Protein AF-A0A0L0BL62-F1 (afdb_monomer)

Mean predicted aligned error: 15.66 Å

Organism: Lucilia cuprina (NCBI:txid7375)

pLDDT: mean 83.15, std 14.57, range [43.69, 98.31]

Sequence (197 aa):
MAACGLRGEITNLNSKFDDLSTKFDDFIYKGSDDRDFIKQSFVDAVSDLKKEMSSCVKELKSDTVDCNKSIRRVETSTDDHQAIYINKKKYILVKFNSTLIRDNIMDEYFKTIKTQPLMASDFVTDQKIPSSLLKKRVFLNEHYSPMAGKLNALCLKLRQNKIISKYKLINAEKPFAILTLPDNMIIERDAVCSQLP

Radius of gyration: 40.24 Å; Cα contacts (8 Å, |Δi|>4): 128; chains: 1; bounding box: 122×62×66 Å

Secondary structure (DSSP, 8-state):
--SSSHHHHHHHHHHHHHHHHHHHHHHHHHTHHHHHHHHHHHHHHHHHHHHHHHHHHHHHHHHHHHHHHHHHHHHH-TT--EEEEETTTTEEEEE-S-HHHHHHHHHHHHHHTTTS--BGGGT---TTS-HHHHTSBP-------HHHHHHHHHHHHHHHTTS-SEEEEE-SSS-EEEEE-TTS-EEEEETT-----

Structure (mmCIF, N/CA/C/O backbone):
data_AF-A0A0L0BL62-F1
#
_entry.id   AF-A0A0L0BL62-F1
#
loop_
_atom_s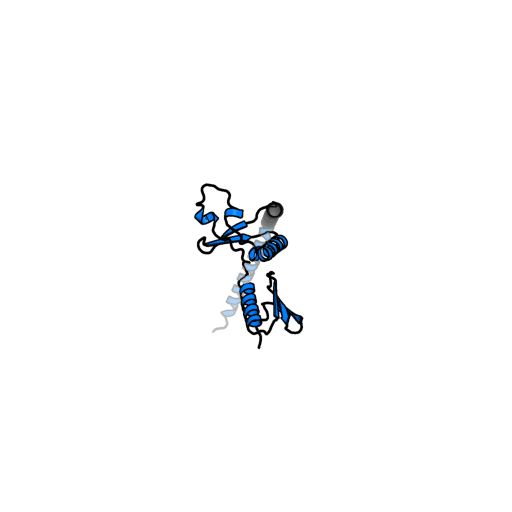ite.group_PDB
_atom_site.id
_atom_site.type_symbol
_atom_site.label_atom_id
_atom_site.label_alt_id
_atom_site.label_comp_id
_atom_site.label_asym_id
_atom_site.label_entity_id
_atom_site.label_seq_id
_atom_site.pdbx_PDB_ins_code
_atom_site.Cartn_x
_atom_site.Cartn_y
_atom_site.Cartn_z
_atom_site.occupancy
_atom_site.B_iso_or_equiv
_atom_site.auth_seq_id
_atom_site.auth_comp_id
_atom_site.auth_asym_id
_atom_site.auth_atom_id
_atom_site.pdbx_PDB_model_num
ATOM 1 N N . MET A 1 1 ? -98.137 25.000 6.663 1.00 50.03 1 MET A N 1
ATOM 2 C CA . MET A 1 1 ? -97.530 25.073 8.011 1.00 50.03 1 MET A CA 1
ATOM 3 C C . MET A 1 1 ? -96.086 24.582 7.931 1.00 50.03 1 MET A C 1
ATOM 5 O O . MET A 1 1 ? -95.901 23.381 7.991 1.00 50.03 1 MET A O 1
ATOM 9 N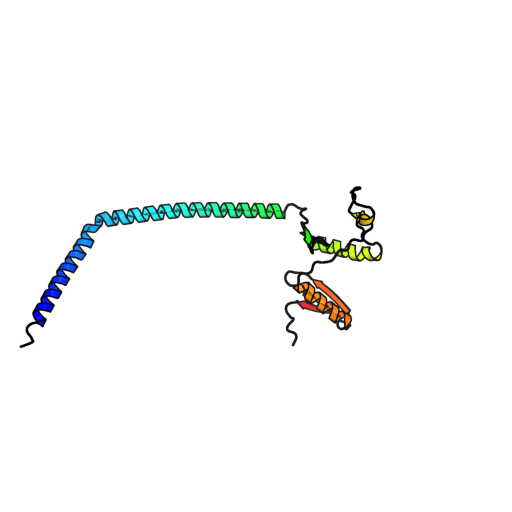 N . ALA A 1 2 ? -95.083 25.449 7.718 1.00 51.84 2 ALA A N 1
ATOM 10 C CA . ALA A 1 2 ? -93.658 25.058 7.815 1.00 51.84 2 ALA A CA 1
ATOM 11 C C . ALA A 1 2 ? -92.665 26.252 7.827 1.00 51.84 2 ALA A C 1
ATOM 13 O O . ALA A 1 2 ? -91.546 26.113 7.356 1.00 51.84 2 ALA A O 1
ATOM 14 N N . ALA A 1 3 ? -93.046 27.441 8.316 1.00 51.56 3 ALA A N 1
ATOM 15 C CA . ALA A 1 3 ? -92.143 28.612 8.316 1.00 51.56 3 ALA A CA 1
ATOM 16 C C . ALA A 1 3 ? -91.871 29.210 9.712 1.00 51.56 3 ALA A C 1
ATOM 18 O O . ALA A 1 3 ? -91.108 30.162 9.831 1.00 51.56 3 ALA A O 1
ATOM 19 N N . CYS A 1 4 ? -92.453 28.648 10.780 1.00 50.78 4 CYS A N 1
ATOM 20 C CA . CYS A 1 4 ? -92.311 29.191 12.138 1.00 50.78 4 CYS A CA 1
ATOM 21 C C . CYS A 1 4 ? -91.217 28.507 12.987 1.00 50.78 4 CYS A C 1
ATOM 23 O O . CYS A 1 4 ? -90.893 29.008 14.058 1.00 50.78 4 CYS A O 1
ATOM 25 N N . GLY A 1 5 ? -90.635 27.391 12.523 1.00 48.97 5 GLY A N 1
ATOM 26 C CA . GLY A 1 5 ? -89.625 26.626 13.278 1.00 48.97 5 GLY A CA 1
ATOM 27 C C . GLY A 1 5 ? -88.196 27.172 13.172 1.00 48.97 5 GLY A C 1
ATOM 28 O O . GLY A 1 5 ? -87.460 27.172 14.150 1.00 48.97 5 GLY A O 1
ATOM 29 N N . LEU A 1 6 ? -87.824 27.733 12.017 1.00 46.06 6 LEU A N 1
ATOM 30 C CA . LEU A 1 6 ? -86.444 28.164 11.751 1.00 46.06 6 LEU A CA 1
ATOM 31 C C . LEU A 1 6 ? -86.017 29.416 12.535 1.00 46.06 6 LEU A C 1
ATOM 33 O O . LEU A 1 6 ? -84.837 29.592 12.825 1.00 46.06 6 LEU A O 1
ATOM 37 N N . ARG A 1 7 ? -86.956 30.292 12.916 1.00 48.97 7 ARG A N 1
ATOM 38 C CA . ARG A 1 7 ? -86.617 31.554 13.600 1.00 48.97 7 ARG A CA 1
ATOM 39 C C . ARG A 1 7 ? -86.241 31.350 15.072 1.00 48.97 7 ARG A C 1
ATOM 41 O O . ARG A 1 7 ? -85.378 32.066 15.567 1.00 48.97 7 ARG A O 1
ATOM 48 N N . GLY A 1 8 ? -86.855 30.369 15.741 1.00 55.97 8 GLY A N 1
ATOM 49 C CA . GLY A 1 8 ? -86.564 30.036 17.141 1.00 55.97 8 GLY A CA 1
ATOM 50 C C . GLY A 1 8 ? -85.218 29.332 17.321 1.00 55.97 8 GLY A C 1
ATOM 51 O O . GLY A 1 8 ? -84.503 29.583 18.293 1.00 55.97 8 GLY A O 1
ATOM 52 N N . GLU A 1 9 ? -84.834 28.500 16.351 1.00 51.78 9 GLU A N 1
ATOM 53 C CA . GLU A 1 9 ? -83.546 27.801 16.366 1.00 51.78 9 GLU A CA 1
ATOM 54 C C . GLU A 1 9 ? -82.371 28.767 16.180 1.00 51.78 9 GLU A C 1
ATOM 56 O O . GLU A 1 9 ? -81.386 28.664 16.909 1.00 51.78 9 GLU A O 1
ATOM 61 N N . ILE A 1 10 ? -82.509 29.771 15.305 1.00 54.09 10 ILE A N 1
ATOM 62 C CA . ILE A 1 10 ? -81.474 30.796 15.089 1.00 54.09 10 ILE A CA 1
ATOM 63 C C . ILE A 1 10 ? -81.281 31.667 16.341 1.00 54.09 10 ILE A C 1
ATOM 65 O O . ILE A 1 10 ? -80.147 31.946 16.726 1.00 54.09 10 ILE A O 1
ATOM 69 N N . THR A 1 11 ? -82.358 32.054 17.033 1.00 64.44 11 THR A N 1
ATOM 70 C CA . THR A 1 11 ? -82.240 32.849 18.270 1.00 64.44 11 THR A CA 1
ATOM 71 C C . THR A 1 11 ? -81.590 32.077 19.420 1.00 64.44 11 THR A C 1
ATOM 73 O O . THR A 1 11 ? -80.822 32.659 20.178 1.00 64.44 11 THR A O 1
ATOM 76 N N . ASN A 1 12 ? -81.836 30.766 19.519 1.00 70.50 12 ASN A N 1
ATOM 77 C CA . ASN A 1 12 ? -81.211 29.900 20.525 1.00 70.50 12 ASN A CA 1
ATOM 78 C C . ASN A 1 12 ? -79.709 29.697 20.244 1.00 70.50 12 ASN A C 1
ATOM 80 O O . ASN A 1 12 ? -78.886 29.671 21.160 1.00 70.50 12 ASN A O 1
ATOM 84 N N . LEU A 1 13 ? -79.340 29.600 18.965 1.00 64.31 13 LEU A N 1
ATOM 85 C CA . LEU A 1 13 ? -77.946 29.494 18.541 1.00 64.31 13 LEU A CA 1
ATOM 86 C C . LEU A 1 13 ? -77.156 30.763 18.873 1.00 64.31 13 LEU A C 1
ATOM 88 O O . LEU A 1 13 ? -76.066 30.661 19.430 1.00 64.31 13 LEU A O 1
ATOM 92 N N . ASN A 1 14 ? -77.740 31.937 18.631 1.00 63.00 14 ASN A N 1
ATOM 93 C CA . ASN A 1 14 ? -77.100 33.211 18.959 1.00 63.00 14 ASN A CA 1
ATOM 94 C C . ASN A 1 14 ? -76.905 33.379 20.473 1.00 63.00 14 ASN A C 1
ATOM 96 O O . ASN A 1 14 ? -75.801 33.684 20.905 1.00 63.00 14 ASN A O 1
ATOM 100 N N . SER A 1 15 ? -77.905 33.051 21.302 1.00 77.12 15 SER A N 1
ATOM 101 C CA . SER A 1 15 ? -77.736 33.132 22.763 1.00 77.12 15 SER A CA 1
ATOM 102 C C . SER A 1 15 ? -76.673 32.173 23.311 1.00 77.12 15 SER A C 1
ATOM 104 O O . SER A 1 15 ? -75.993 32.489 24.283 1.00 77.12 15 SER A O 1
ATOM 106 N N . LYS A 1 16 ? -76.505 30.998 22.688 1.00 79.00 16 LYS A N 1
ATOM 107 C CA . LYS A 1 16 ? -75.443 30.050 23.058 1.00 79.00 16 LYS A CA 1
ATOM 108 C C . LYS A 1 16 ? -74.063 30.539 22.634 1.00 79.00 16 LYS A C 1
ATOM 110 O O . LYS A 1 16 ? -73.086 30.245 23.315 1.00 79.00 16 LYS A O 1
ATOM 115 N N . PHE A 1 17 ? -73.986 31.258 21.519 1.00 71.62 1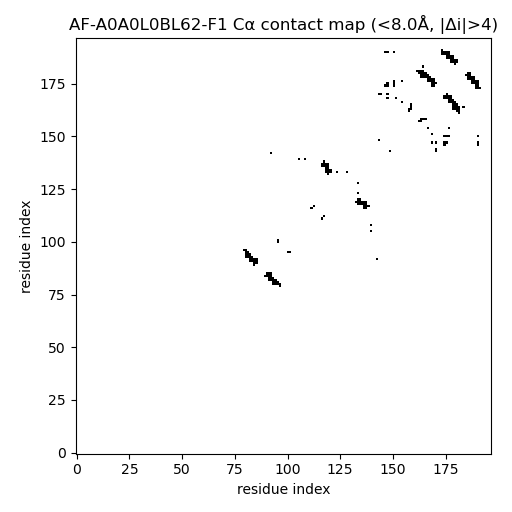7 PHE A N 1
ATOM 116 C CA . PHE A 1 17 ? -72.748 31.861 21.050 1.00 71.62 17 PHE A CA 1
ATOM 117 C C . PHE A 1 17 ? -72.304 33.008 21.969 1.00 71.62 17 PHE A C 1
ATOM 119 O O . PHE A 1 17 ? -71.141 33.052 22.361 1.00 71.62 17 PHE A O 1
ATOM 126 N N . ASP A 1 18 ? -73.239 33.853 22.405 1.00 77.12 18 ASP A N 1
ATOM 127 C CA . ASP A 1 18 ? -72.955 34.966 23.320 1.00 77.12 18 ASP A CA 1
ATOM 128 C C . ASP A 1 18 ? -72.535 34.478 24.723 1.00 77.12 18 ASP A C 1
ATOM 130 O O . ASP A 1 18 ? -71.590 35.005 25.315 1.00 77.12 18 ASP A O 1
ATOM 134 N N . ASP A 1 19 ? -73.165 33.415 25.239 1.00 85.25 19 ASP A N 1
ATOM 135 C CA . ASP A 1 19 ? -72.760 32.762 26.497 1.00 85.25 19 ASP A CA 1
ATOM 136 C C . ASP A 1 19 ? -71.366 32.120 26.387 1.00 85.25 19 ASP A C 1
ATOM 138 O O . ASP A 1 19 ? -70.550 32.217 27.306 1.00 85.25 19 ASP A O 1
ATOM 142 N N . LEU A 1 20 ? -71.051 31.506 25.240 1.00 77.25 20 LEU A N 1
ATOM 143 C CA . LEU A 1 20 ? -69.728 30.933 24.994 1.00 77.25 20 LEU A CA 1
ATOM 144 C C . LEU A 1 20 ? -68.647 32.015 24.895 1.00 77.25 20 LEU A C 1
ATOM 146 O O . LEU A 1 20 ? -67.572 31.842 25.465 1.00 77.25 20 LEU A O 1
ATOM 150 N N . SER A 1 21 ? -68.935 33.127 24.213 1.00 77.94 21 SER A N 1
ATOM 151 C CA . SER A 1 21 ? -68.013 34.261 24.104 1.00 77.94 21 SER A CA 1
ATOM 152 C C . SER A 1 21 ? -67.717 34.850 25.480 1.00 77.94 21 SER A C 1
ATOM 154 O O . SER A 1 21 ? -66.557 35.027 25.838 1.00 77.94 21 SER A O 1
ATOM 156 N N . THR A 1 22 ? -68.753 35.030 26.304 1.00 82.12 22 THR A N 1
ATOM 157 C CA . THR A 1 22 ? -68.609 35.561 27.667 1.00 82.12 22 THR A CA 1
ATOM 158 C C . THR A 1 22 ? -67.776 34.628 28.554 1.00 82.12 22 THR A C 1
ATOM 160 O O . THR A 1 22 ? -66.898 35.080 29.284 1.00 82.12 22 THR A O 1
ATOM 163 N N . LYS A 1 23 ? -67.974 33.306 28.449 1.00 81.12 23 LYS A N 1
ATOM 164 C CA . LYS A 1 23 ? -67.149 32.308 29.156 1.00 81.12 23 LYS A CA 1
ATOM 165 C C . LYS A 1 23 ? -65.691 32.307 28.698 1.00 81.12 23 LYS A C 1
ATOM 167 O O . LYS A 1 23 ? -64.804 32.012 29.498 1.00 81.12 23 LYS A O 1
ATOM 172 N N . PHE A 1 24 ? -65.442 32.607 27.426 1.00 70.50 24 PHE A N 1
ATOM 173 C CA . PHE A 1 24 ? -64.092 32.696 26.882 1.00 70.50 24 PHE A CA 1
ATOM 174 C C . PH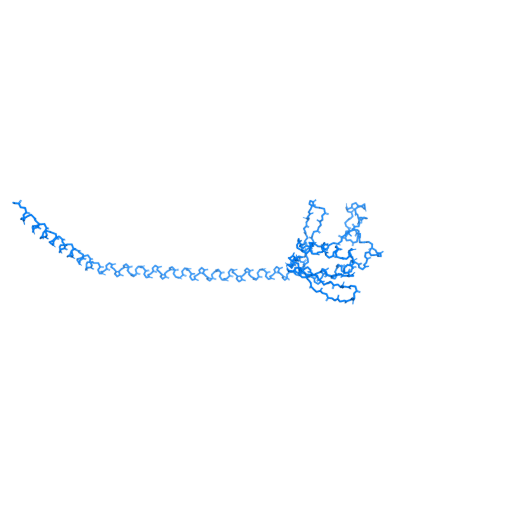E A 1 24 ? -63.370 33.951 27.385 1.00 70.50 24 PHE A C 1
ATOM 176 O O . PHE A 1 24 ? -62.216 33.866 27.807 1.00 70.50 24 PHE A O 1
ATOM 183 N N . ASP A 1 25 ? -64.068 35.083 27.437 1.00 70.19 25 ASP A N 1
ATOM 184 C CA . ASP A 1 25 ? -63.532 36.330 27.984 1.00 70.19 25 ASP A CA 1
ATOM 185 C C . ASP A 1 25 ? -63.251 36.207 29.491 1.00 70.19 25 ASP A C 1
ATOM 187 O O . ASP A 1 25 ? -62.169 36.581 29.949 1.00 70.19 25 ASP A O 1
ATOM 191 N N . ASP A 1 26 ? -64.141 35.560 30.250 1.00 73.88 26 ASP A N 1
ATOM 192 C CA . ASP A 1 26 ? -63.928 35.253 31.670 1.00 73.88 26 ASP A CA 1
ATOM 193 C C . ASP A 1 26 ? -62.713 34.337 31.905 1.00 73.88 26 ASP A C 1
ATOM 195 O O . ASP A 1 26 ? -61.986 34.507 32.889 1.00 73.88 26 ASP A O 1
ATOM 199 N N . PHE A 1 27 ? -62.453 33.379 31.007 1.00 70.94 27 PHE A N 1
ATOM 200 C CA . PHE A 1 27 ? -61.266 32.518 31.064 1.00 70.94 27 PHE A CA 1
ATOM 201 C C . PHE A 1 27 ? -59.977 33.300 30.773 1.00 70.94 27 PHE A C 1
ATOM 203 O O . PHE A 1 27 ? -58.961 33.108 31.443 1.00 70.94 27 PHE A O 1
ATOM 210 N N . ILE A 1 28 ? -60.014 34.218 29.805 1.00 64.31 28 ILE A N 1
ATOM 211 C CA . ILE A 1 28 ? -58.868 35.067 29.464 1.00 64.31 28 ILE A CA 1
ATOM 212 C C . ILE A 1 28 ? -58.538 36.036 30.605 1.00 64.31 28 ILE A C 1
ATOM 214 O O . ILE A 1 28 ? -57.352 36.222 30.896 1.00 64.31 28 ILE A O 1
ATOM 218 N N . TYR A 1 29 ? -59.550 36.612 31.262 1.00 62.94 29 TYR A N 1
ATOM 219 C CA . TYR A 1 29 ? -59.374 37.599 32.331 1.00 62.94 29 TYR A CA 1
ATOM 220 C C . TYR A 1 29 ? -59.026 36.993 33.696 1.00 62.94 29 TYR A C 1
ATOM 222 O O . TYR A 1 29 ? -58.260 37.603 34.436 1.00 62.94 29 TYR A O 1
ATOM 230 N N . LYS A 1 30 ? -59.504 35.787 34.035 1.00 61.88 30 LYS A N 1
ATOM 231 C CA . LYS A 1 30 ? -59.137 35.117 35.303 1.00 61.88 30 LYS A CA 1
ATOM 232 C C . LYS A 1 30 ? -57.735 34.501 35.309 1.00 61.88 30 LYS A C 1
ATOM 234 O O . LYS A 1 30 ? -57.237 34.166 36.374 1.00 61.88 30 LYS A O 1
ATOM 239 N N . GLY A 1 31 ? -57.092 34.369 34.149 1.00 56.88 31 GLY A N 1
ATOM 240 C CA . GLY A 1 31 ? -55.760 33.776 34.023 1.00 56.88 31 GLY A CA 1
ATOM 241 C C . GLY A 1 31 ? -54.591 34.765 34.007 1.00 56.88 31 GLY A C 1
ATOM 242 O O . GLY A 1 31 ? -53.525 34.366 33.551 1.00 56.88 31 GLY A O 1
ATOM 243 N N . SER A 1 32 ? -54.744 36.043 34.387 1.00 58.06 32 SER A N 1
ATOM 244 C CA . SER A 1 32 ? -53.634 37.017 34.298 1.00 58.06 32 SER A CA 1
ATOM 245 C C . SER A 1 32 ? -52.484 36.700 35.256 1.00 58.06 32 SER A C 1
ATOM 247 O O . SER A 1 32 ? -51.333 36.695 34.824 1.00 58.06 32 SER A O 1
ATOM 249 N N . ASP A 1 33 ? -52.793 36.353 36.506 1.00 65.06 33 ASP A N 1
ATOM 250 C CA . ASP A 1 33 ? -51.781 36.111 37.543 1.00 65.06 33 ASP A CA 1
ATOM 251 C C . ASP A 1 33 ? -51.092 34.750 37.345 1.00 65.06 33 ASP A C 1
ATOM 253 O O . ASP A 1 33 ? -49.865 34.643 37.408 1.00 65.06 33 ASP A O 1
ATOM 257 N N . ASP A 1 34 ? -51.860 33.723 36.966 1.00 71.38 34 ASP A N 1
ATOM 258 C CA . ASP A 1 34 ? -51.321 32.398 36.637 1.00 71.38 34 ASP A CA 1
ATOM 259 C C . ASP A 1 34 ? -50.487 32.417 35.346 1.00 71.38 34 ASP A C 1
ATOM 261 O O . ASP A 1 34 ? -49.514 31.674 35.207 1.00 71.38 34 ASP A O 1
ATOM 265 N N . ARG A 1 35 ? -50.821 33.290 34.386 1.00 72.56 35 ARG A N 1
ATOM 266 C CA . ARG A 1 35 ? -50.076 33.416 33.126 1.00 72.56 35 ARG A CA 1
ATOM 267 C C . ARG A 1 35 ? -48.691 34.004 33.344 1.00 72.56 35 ARG A C 1
ATOM 269 O O . ARG A 1 35 ? -47.755 33.555 32.684 1.00 72.56 35 ARG A O 1
ATOM 276 N N . ASP A 1 36 ? -48.544 34.982 34.231 1.00 80.56 36 ASP A N 1
ATOM 277 C CA . ASP A 1 36 ? -47.233 35.560 34.526 1.00 80.56 36 ASP A CA 1
ATOM 278 C C . ASP A 1 36 ? -46.367 34.591 35.340 1.00 80.56 36 ASP A C 1
ATOM 280 O O . ASP A 1 36 ? -45.182 34.443 35.035 1.00 80.56 36 ASP A O 1
ATOM 284 N N . PHE A 1 37 ? -46.966 33.814 36.250 1.00 80.12 37 PHE A N 1
ATOM 285 C CA . PHE A 1 37 ? -46.281 32.701 36.913 1.00 80.12 37 PHE A CA 1
ATOM 286 C C . PHE A 1 37 ? -45.806 31.625 35.918 1.00 80.12 37 PHE A C 1
ATOM 288 O O . PHE A 1 37 ? -44.641 31.226 35.947 1.00 80.12 37 PHE A O 1
ATOM 295 N N . ILE A 1 38 ? -46.662 31.193 34.983 1.00 77.19 38 ILE A N 1
ATOM 296 C CA . ILE A 1 38 ? -46.307 30.200 33.951 1.00 77.19 38 ILE A CA 1
ATOM 297 C C . ILE A 1 38 ? -45.217 30.736 33.015 1.00 77.19 38 ILE A C 1
ATOM 299 O O . ILE A 1 38 ? -44.274 30.013 32.693 1.00 77.19 38 ILE A O 1
ATOM 303 N N . LYS A 1 39 ? -45.310 32.001 32.585 1.00 77.69 39 LYS A N 1
ATOM 304 C CA . LYS A 1 39 ? -44.269 32.638 31.765 1.00 77.69 39 LYS A CA 1
ATOM 305 C C . LYS A 1 39 ? -42.938 32.680 32.502 1.00 77.69 39 LYS A C 1
ATOM 307 O O . LYS A 1 39 ? -41.926 32.334 31.900 1.00 77.69 39 LYS A O 1
ATOM 312 N N . GLN A 1 40 ? -42.938 33.080 33.773 1.00 82.75 40 GLN A N 1
ATOM 313 C CA . GLN A 1 40 ? -41.716 33.149 34.566 1.00 82.75 40 GLN A CA 1
ATOM 314 C C . GLN A 1 40 ? -41.109 31.756 34.751 1.00 82.75 40 GLN A C 1
ATOM 316 O O . GLN A 1 40 ? -39.935 31.566 34.453 1.00 82.75 40 GLN A O 1
ATOM 321 N N . SER A 1 41 ? -41.924 30.757 35.102 1.00 76.50 41 SER A N 1
ATOM 322 C CA . SER A 1 41 ? -41.483 29.363 35.225 1.00 76.50 41 SER A CA 1
ATOM 323 C C . SER A 1 41 ? -40.892 28.815 33.919 1.00 76.50 41 SER A C 1
ATOM 325 O O . SER A 1 41 ? -39.861 28.144 33.938 1.00 76.50 41 SER A O 1
ATOM 327 N N . PHE A 1 42 ? -41.488 29.142 32.769 1.00 72.38 42 PHE A N 1
ATOM 328 C CA . PHE A 1 42 ? -40.943 28.770 31.464 1.00 72.38 42 PHE A CA 1
ATOM 329 C C . PHE A 1 42 ? -39.616 29.482 31.162 1.00 72.38 42 PHE A C 1
ATOM 331 O O . PHE A 1 42 ? -38.677 28.847 30.684 1.00 72.38 42 PHE A O 1
ATOM 338 N N . VAL A 1 43 ? -39.515 30.784 31.448 1.00 79.06 43 VAL A N 1
ATOM 339 C CA . VAL A 1 43 ? -38.275 31.563 31.283 1.00 79.06 43 VAL A CA 1
ATOM 340 C C . VAL A 1 43 ? -37.152 30.982 32.140 1.00 79.06 43 VAL A C 1
ATOM 342 O O . VAL A 1 43 ? -36.037 30.816 31.640 1.00 79.06 43 VAL A O 1
ATOM 345 N N . ASP A 1 44 ? -37.450 30.618 33.385 1.00 83.38 44 ASP A N 1
ATOM 346 C CA . ASP A 1 44 ? -36.494 30.013 34.310 1.00 83.38 44 ASP A CA 1
ATOM 347 C C . ASP A 1 44 ? -36.032 28.641 33.796 1.00 83.38 44 ASP A C 1
ATOM 349 O O . ASP A 1 44 ? -34.829 28.409 33.658 1.00 83.38 44 ASP A O 1
ATOM 353 N N . ALA A 1 45 ? -36.966 27.780 33.373 1.00 76.75 45 ALA A N 1
ATOM 354 C CA . ALA A 1 45 ? -36.652 26.468 32.804 1.00 76.75 45 ALA A CA 1
ATOM 355 C C . ALA A 1 45 ? -35.794 26.560 31.527 1.00 76.75 45 ALA A C 1
ATOM 357 O O . ALA A 1 45 ? -34.828 25.813 31.359 1.00 76.75 45 ALA A O 1
ATOM 358 N N . VAL A 1 46 ? -36.100 27.500 30.626 1.00 74.06 46 VAL A N 1
ATOM 359 C CA . VAL A 1 46 ? -35.304 27.740 29.410 1.00 74.06 46 VAL A CA 1
ATOM 360 C C . VAL A 1 46 ? -33.920 28.291 29.756 1.00 74.06 46 VAL A C 1
ATOM 362 O O . VAL A 1 46 ? -32.927 27.918 29.124 1.00 74.06 46 VAL A O 1
ATOM 365 N N . SER A 1 47 ? -33.831 29.173 30.753 1.00 84.19 47 SER A N 1
ATOM 366 C CA . SER A 1 47 ? -32.563 29.708 31.247 1.00 84.19 47 SER A CA 1
ATOM 367 C C . SER A 1 47 ? -31.671 28.596 31.805 1.00 84.19 47 SER A C 1
ATOM 369 O O . SER A 1 47 ? -30.485 28.543 31.470 1.00 84.19 47 SER A O 1
ATOM 371 N N . ASP A 1 48 ? -32.224 27.682 32.597 1.00 84.06 48 ASP A N 1
ATOM 372 C CA . ASP A 1 48 ? -31.464 26.579 33.184 1.00 84.06 48 ASP A CA 1
ATOM 373 C C . ASP A 1 48 ? -31.036 25.552 32.131 1.00 84.06 48 ASP A C 1
ATOM 375 O O . ASP A 1 48 ? -29.851 25.216 32.063 1.00 84.06 48 ASP A O 1
ATOM 379 N N . LEU A 1 49 ? -31.921 25.193 31.194 1.00 78.94 49 LEU A N 1
ATOM 380 C CA . LEU A 1 49 ? -31.564 24.365 30.037 1.00 78.94 49 LEU A CA 1
ATOM 381 C C . LEU A 1 49 ? -30.405 24.979 29.235 1.00 78.94 49 LEU A C 1
ATOM 383 O O . LEU A 1 49 ? -29.458 24.292 28.846 1.00 78.94 49 LEU A O 1
ATOM 387 N N . LYS A 1 50 ? -30.439 26.297 29.006 1.00 82.50 50 LYS A N 1
ATOM 388 C CA . LYS A 1 50 ? -29.371 27.013 28.296 1.00 82.50 50 LYS A CA 1
ATOM 389 C C . LYS A 1 50 ? -28.038 26.942 29.046 1.00 82.50 50 LYS A C 1
ATOM 391 O O . LYS A 1 50 ? -26.992 26.836 28.399 1.00 82.50 50 LYS A O 1
ATOM 396 N N . LYS A 1 51 ? -28.048 27.009 30.383 1.00 87.69 51 LYS A N 1
ATOM 397 C CA . LYS A 1 51 ? -26.835 26.858 31.206 1.00 87.69 51 LYS A CA 1
ATOM 398 C C . LYS A 1 51 ? -26.268 25.445 31.088 1.00 87.69 51 LYS A C 1
ATOM 400 O O . LYS A 1 51 ? -25.073 25.314 30.827 1.00 87.69 51 LYS A O 1
ATOM 405 N N . GLU A 1 52 ? -27.107 24.417 31.201 1.00 84.44 52 GLU A N 1
ATOM 406 C CA . GLU A 1 52 ? -26.688 23.016 31.074 1.00 84.44 52 GLU A CA 1
ATOM 407 C C . GLU A 1 52 ? -26.113 22.714 29.686 1.00 84.44 52 GLU A C 1
ATOM 409 O O . GLU A 1 52 ? -25.000 22.198 29.576 1.00 84.44 52 GLU A O 1
ATOM 414 N N . MET A 1 53 ? -26.797 23.135 28.615 1.00 80.69 53 MET A N 1
ATOM 415 C CA . MET A 1 53 ? -26.294 22.979 27.245 1.00 80.69 53 MET A CA 1
ATOM 416 C C . MET A 1 53 ? -24.955 23.696 27.041 1.00 80.69 53 MET A C 1
ATOM 418 O O . MET A 1 53 ? -24.053 23.158 26.401 1.00 80.69 53 MET A O 1
ATOM 422 N N . SER A 1 54 ? -24.795 24.900 27.598 1.00 82.75 54 SER A N 1
ATOM 423 C CA . SER A 1 54 ? -23.532 25.645 27.536 1.00 82.75 54 SER A CA 1
ATOM 424 C C . SER A 1 54 ? -22.397 24.914 28.261 1.00 82.75 54 SER A C 1
ATOM 426 O O . SER A 1 54 ? -21.271 24.901 27.762 1.00 82.75 54 SER A O 1
ATOM 428 N N . SER A 1 55 ? -22.684 24.272 29.399 1.00 89.31 55 SER A N 1
ATOM 429 C CA . SER A 1 55 ? -21.713 23.435 30.116 1.00 89.31 55 SER A CA 1
ATOM 430 C C . SER A 1 55 ? -21.316 22.209 29.293 1.00 89.31 55 SER A C 1
ATOM 432 O O . SER A 1 55 ? -20.133 22.018 29.018 1.00 89.31 55 SER A O 1
ATOM 434 N N . CYS A 1 56 ? -22.297 21.457 28.785 1.00 82.56 56 CYS A N 1
ATOM 435 C CA . CYS A 1 56 ? -22.070 20.270 27.957 1.00 82.56 56 CYS A CA 1
ATOM 436 C C . CYS A 1 56 ? -21.234 20.588 26.703 1.00 82.56 56 CYS A C 1
ATOM 438 O O . CYS A 1 56 ? -20.277 19.887 26.380 1.00 82.56 56 CYS A O 1
ATOM 440 N N . VAL A 1 57 ? -21.520 21.702 26.018 1.00 78.56 57 VAL A N 1
ATOM 441 C CA . VAL A 1 57 ? -20.738 22.135 24.848 1.00 78.56 57 VAL A CA 1
ATOM 442 C C . VAL A 1 57 ? -19.292 22.488 25.221 1.00 78.56 57 VAL A C 1
ATOM 444 O O . VAL A 1 57 ? -18.388 22.263 24.413 1.00 78.56 57 VAL A O 1
ATOM 447 N N . LYS A 1 58 ? -19.038 23.047 26.411 1.00 88.81 58 LYS A N 1
ATOM 448 C CA . LYS A 1 58 ? -17.669 23.330 26.881 1.00 88.81 58 LYS A CA 1
ATOM 449 C C . LYS A 1 58 ? -16.900 22.044 27.169 1.00 88.81 58 LYS A C 1
ATOM 451 O O . LYS A 1 58 ? -15.751 21.946 26.745 1.00 88.81 58 LYS A O 1
ATOM 456 N N . GLU A 1 59 ? -17.535 21.076 27.824 1.00 89.81 59 GLU A N 1
ATOM 457 C CA . GLU A 1 59 ? -16.955 19.755 28.094 1.00 89.81 59 GLU A CA 1
ATOM 458 C C . GLU A 1 59 ? -16.609 19.033 26.787 1.00 89.81 59 GLU A C 1
ATOM 460 O O . GLU A 1 59 ? -15.447 18.708 26.565 1.00 89.81 59 GLU A O 1
ATOM 465 N N . LEU A 1 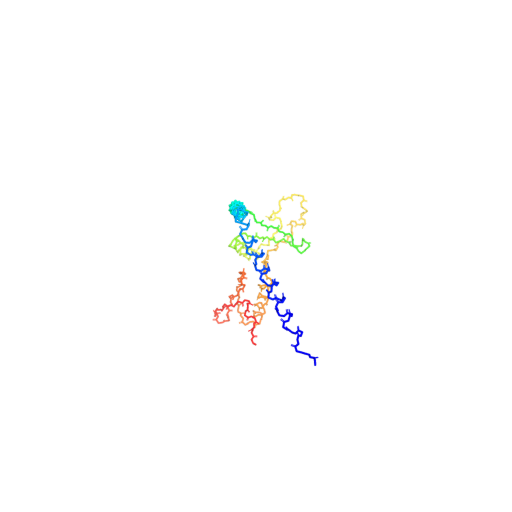60 ? -17.550 18.943 25.840 1.00 80.62 60 LEU A N 1
ATOM 466 C CA . LEU A 1 60 ? -17.309 18.327 24.527 1.00 80.62 60 LEU A CA 1
ATOM 467 C C . LEU A 1 60 ? -16.172 19.000 23.744 1.00 80.62 60 LEU A C 1
ATOM 469 O O . LEU A 1 60 ? -15.394 18.332 23.058 1.00 80.62 60 LEU A O 1
ATOM 473 N N . LYS A 1 61 ? -16.053 20.332 23.828 1.00 87.44 61 LYS A N 1
ATOM 474 C CA . LYS A 1 61 ? -14.928 21.060 23.223 1.00 87.44 61 LYS A CA 1
ATOM 475 C C . LYS A 1 61 ? -13.603 20.707 23.897 1.00 87.44 61 LYS A C 1
ATOM 477 O O . LYS A 1 61 ? -12.613 20.545 23.185 1.00 87.44 61 LYS A O 1
ATOM 482 N N . SER A 1 62 ? -13.581 20.581 25.224 1.00 92.12 62 SER A N 1
ATOM 483 C CA . SER A 1 62 ? -12.396 20.144 25.970 1.00 92.12 62 SER A CA 1
ATOM 484 C C . SER A 1 62 ? -11.987 18.726 25.571 1.00 92.12 62 SER A C 1
ATOM 486 O O . SER A 1 62 ? -10.843 18.516 25.173 1.00 92.12 62 SER A O 1
ATOM 488 N N . ASP A 1 63 ? -12.938 17.792 25.546 1.00 83.69 63 ASP A N 1
ATOM 489 C CA . ASP A 1 63 ? -12.712 16.397 25.158 1.00 83.69 63 ASP A CA 1
ATOM 490 C C . ASP A 1 63 ? -12.194 16.284 23.725 1.00 83.69 63 ASP A C 1
ATOM 492 O O . ASP A 1 63 ? -11.259 15.535 23.446 1.00 83.69 63 ASP A O 1
ATOM 496 N N . THR A 1 64 ? -12.743 17.082 22.806 1.00 81.88 64 THR A N 1
ATOM 497 C CA . THR A 1 64 ? -12.263 17.143 21.418 1.00 81.88 64 THR A CA 1
ATOM 498 C C . THR A 1 64 ? -10.810 17.620 21.356 1.00 81.88 64 THR A C 1
ATOM 500 O O . THR A 1 64 ? -10.001 17.075 20.603 1.00 81.88 64 THR A O 1
ATOM 503 N N . VAL A 1 65 ? -10.445 18.635 22.145 1.00 87.88 65 VAL A N 1
ATOM 504 C CA . VAL A 1 65 ? -9.068 19.146 22.212 1.00 87.88 65 VAL A CA 1
ATOM 505 C C . VAL A 1 65 ? -8.122 18.099 22.801 1.00 87.88 65 VAL A C 1
ATOM 507 O O . VAL A 1 65 ? -7.033 17.899 22.260 1.00 87.88 65 VAL A O 1
ATOM 510 N N . ASP A 1 66 ? -8.517 17.406 23.863 1.00 86.19 66 ASP A N 1
ATOM 511 C CA . ASP A 1 66 ? -7.681 16.394 24.513 1.00 86.19 66 ASP A CA 1
ATOM 512 C C . ASP A 1 66 ? -7.564 15.107 23.685 1.00 86.19 66 ASP A C 1
ATOM 514 O O . ASP A 1 66 ? -6.476 14.525 23.593 1.00 86.19 66 ASP A O 1
ATOM 518 N N . CYS A 1 67 ? -8.622 14.723 22.969 1.00 79.38 67 CYS A N 1
ATOM 519 C CA . CYS A 1 67 ? -8.578 13.679 21.951 1.00 79.38 67 CYS A CA 1
ATOM 520 C C . CYS A 1 67 ? -7.582 14.045 20.841 1.00 79.38 67 CYS A C 1
ATOM 522 O O . CYS A 1 67 ? -6.679 13.266 20.541 1.00 79.38 67 CYS A O 1
ATOM 524 N N . ASN A 1 68 ? -7.648 15.270 20.310 1.00 75.38 68 ASN A N 1
ATOM 525 C CA . ASN A 1 68 ? -6.712 15.747 19.289 1.00 75.38 68 ASN A CA 1
ATOM 526 C C . ASN A 1 68 ? -5.259 15.790 19.786 1.00 75.38 68 ASN A C 1
ATOM 528 O O . ASN A 1 68 ? -4.343 15.446 19.039 1.00 75.38 68 ASN A O 1
ATOM 532 N N . LYS A 1 69 ? -5.016 16.175 21.047 1.00 80.62 69 LYS A N 1
ATOM 533 C CA . LYS A 1 69 ? -3.678 16.078 21.660 1.00 80.62 69 LYS A CA 1
ATOM 534 C C . LYS A 1 69 ? -3.205 14.627 21.739 1.00 80.62 69 LYS A C 1
ATOM 536 O O . LYS A 1 69 ? -2.030 14.368 21.495 1.00 80.62 69 LYS A O 1
ATOM 541 N N . SER A 1 70 ? -4.096 13.696 22.073 1.00 69.62 70 SER A N 1
ATOM 542 C CA . SER A 1 70 ? -3.776 12.269 22.186 1.00 69.62 70 SER A CA 1
ATOM 543 C C . SER A 1 70 ? -3.471 11.648 20.822 1.00 69.62 70 SER A C 1
ATOM 545 O O . SER A 1 70 ? -2.475 10.944 20.695 1.00 69.62 70 SER A O 1
ATOM 547 N N . ILE A 1 71 ? -4.245 11.990 19.787 1.00 66.62 71 ILE A N 1
ATOM 548 C CA . ILE A 1 71 ? -3.981 11.601 18.392 1.00 66.62 71 ILE A CA 1
ATOM 549 C C . ILE A 1 71 ? -2.608 12.113 17.957 1.00 66.62 71 ILE A C 1
ATOM 551 O O . ILE A 1 71 ? -1.774 11.327 17.523 1.00 66.62 71 ILE A O 1
ATOM 555 N N . ARG A 1 72 ? -2.316 13.400 18.184 1.00 66.56 72 ARG A N 1
ATOM 556 C CA . ARG A 1 72 ? -1.000 13.968 17.858 1.00 66.56 72 ARG A CA 1
ATOM 557 C C . ARG A 1 72 ? 0.134 13.291 18.620 1.00 66.56 72 ARG A C 1
ATOM 559 O O . ARG A 1 72 ? 1.191 13.089 18.045 1.00 66.56 72 ARG A O 1
ATOM 566 N N . ARG A 1 73 ? -0.071 12.902 19.885 1.00 61.16 73 ARG A N 1
ATOM 567 C CA . ARG A 1 73 ? 0.931 12.146 20.659 1.00 61.16 73 ARG A CA 1
ATOM 568 C C . ARG A 1 73 ? 1.224 10.781 20.041 1.00 61.16 73 ARG A C 1
ATOM 570 O O . ARG A 1 73 ? 2.398 10.452 19.918 1.00 61.16 73 ARG A O 1
ATOM 577 N N . VAL A 1 74 ? 0.191 10.050 19.617 1.00 55.81 74 VAL A N 1
ATOM 578 C CA . VAL A 1 74 ? 0.316 8.766 18.896 1.00 55.81 74 VAL A CA 1
ATOM 579 C C . VAL A 1 74 ? 0.971 8.952 17.521 1.00 55.81 74 VAL A C 1
ATOM 581 O O . VAL A 1 74 ? 1.691 8.080 17.057 1.00 55.81 74 VAL A O 1
ATOM 584 N N . GLU A 1 75 ? 0.778 10.098 16.873 1.00 54.94 75 GLU A N 1
ATOM 585 C CA . GLU A 1 75 ? 1.445 10.423 15.605 1.00 54.94 75 GLU A CA 1
ATOM 586 C C . GLU A 1 75 ? 2.912 10.855 15.793 1.00 54.94 75 GLU A C 1
ATOM 588 O O . GLU A 1 75 ? 3.727 10.687 14.886 1.00 54.94 75 GLU A O 1
ATOM 593 N N . THR A 1 76 ? 3.263 11.395 16.966 1.00 53.31 76 THR A N 1
ATOM 594 C CA . THR A 1 76 ? 4.622 11.852 17.308 1.00 53.31 76 THR A CA 1
ATOM 595 C C . THR A 1 76 ? 5.468 10.832 18.079 1.00 53.31 76 THR A C 1
ATOM 597 O O . THR A 1 76 ? 6.641 11.117 18.315 1.00 53.31 76 THR A O 1
ATOM 600 N N . SER A 1 77 ? 4.945 9.658 18.465 1.00 52.56 77 SER A N 1
ATOM 601 C CA . SER A 1 77 ? 5.796 8.542 18.908 1.00 52.56 77 SER A CA 1
ATOM 602 C C . SER A 1 77 ? 6.508 7.963 17.686 1.00 52.56 77 SER A C 1
ATOM 604 O O . SER A 1 77 ? 5.989 7.167 16.910 1.00 52.56 77 SER A O 1
ATOM 606 N N . THR A 1 78 ? 7.720 8.453 17.476 1.00 56.16 78 THR A N 1
ATOM 607 C CA . THR A 1 78 ? 8.590 8.219 16.325 1.00 56.16 78 THR A CA 1
ATOM 608 C C . THR A 1 78 ? 9.159 6.795 16.239 1.00 56.16 78 THR A C 1
ATOM 610 O O . THR A 1 78 ? 10.363 6.673 16.068 1.00 56.16 78 THR A O 1
ATOM 613 N N . ASP A 1 79 ? 8.352 5.728 16.346 1.00 57.25 79 ASP A N 1
ATOM 614 C CA . ASP A 1 79 ? 8.834 4.357 16.059 1.00 57.25 79 ASP A CA 1
ATOM 615 C C . ASP A 1 79 ? 7.771 3.262 15.807 1.00 57.25 79 ASP A C 1
ATOM 617 O O . ASP A 1 79 ? 8.126 2.100 15.594 1.00 57.25 79 ASP A O 1
ATOM 621 N N . ASP A 1 80 ? 6.474 3.581 15.750 1.00 58.72 80 ASP A N 1
ATOM 622 C CA . ASP A 1 80 ? 5.431 2.550 15.619 1.00 58.72 80 ASP A CA 1
ATOM 623 C C . ASP A 1 80 ? 5.221 2.092 14.163 1.00 58.72 80 ASP A C 1
ATOM 625 O O . ASP A 1 80 ? 4.184 2.314 13.530 1.00 58.72 80 ASP A O 1
ATOM 629 N N . HIS A 1 81 ? 6.223 1.406 13.613 1.00 74.31 81 HIS A N 1
ATOM 630 C CA . HIS A 1 81 ? 6.034 0.554 12.445 1.00 74.31 81 HIS A CA 1
ATOM 631 C C . HIS A 1 81 ? 5.033 -0.546 12.808 1.00 74.31 81 HIS A C 1
ATOM 633 O O . HIS A 1 81 ? 5.327 -1.447 13.593 1.00 74.31 81 HIS A O 1
ATOM 639 N N . GLN A 1 82 ? 3.832 -0.494 12.235 1.00 83.25 82 GLN A N 1
ATOM 640 C CA . GLN A 1 82 ? 2.820 -1.511 12.512 1.00 83.25 82 GLN A CA 1
ATOM 641 C C . GLN A 1 82 ? 3.083 -2.741 11.647 1.00 83.25 82 GLN A C 1
ATOM 643 O O . GLN A 1 82 ? 3.109 -2.643 10.421 1.00 83.25 82 GLN A O 1
ATOM 648 N N . ALA A 1 83 ? 3.235 -3.905 12.275 1.00 88.94 83 ALA A N 1
ATOM 649 C CA . ALA A 1 83 ? 3.352 -5.184 11.586 1.00 88.94 83 ALA A CA 1
ATOM 650 C C . ALA A 1 83 ? 2.152 -6.081 11.918 1.00 88.94 83 ALA A C 1
ATOM 652 O O . ALA A 1 83 ? 1.870 -6.340 13.087 1.00 88.94 83 ALA A O 1
ATOM 653 N N . ILE A 1 84 ? 1.448 -6.578 10.897 1.00 92.56 84 ILE A N 1
ATOM 654 C CA . ILE A 1 84 ? 0.322 -7.508 11.06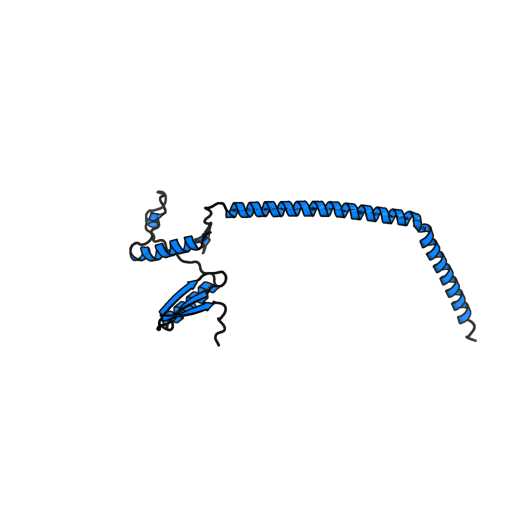6 1.00 92.56 84 ILE A CA 1
ATOM 655 C C . ILE A 1 84 ? 0.483 -8.746 10.185 1.00 92.56 84 ILE A C 1
ATOM 657 O O . ILE A 1 84 ? 0.984 -8.677 9.064 1.00 92.56 84 ILE A O 1
ATOM 661 N N . TYR A 1 85 ? 0.020 -9.898 10.668 1.00 93.88 85 TYR A N 1
ATOM 662 C CA . TYR A 1 85 ? -0.028 -11.115 9.859 1.00 93.88 85 TYR A CA 1
ATOM 663 C C . TYR A 1 85 ? -1.232 -11.094 8.916 1.00 93.88 85 TYR A C 1
ATOM 665 O O . TYR A 1 85 ? -2.362 -10.880 9.350 1.00 93.88 85 TYR A O 1
ATOM 673 N N . ILE A 1 86 ? -1.013 -11.413 7.641 1.00 92.56 86 ILE A N 1
ATOM 674 C CA . ILE A 1 86 ? -2.074 -11.550 6.634 1.00 92.56 86 ILE A CA 1
ATOM 675 C C . ILE A 1 86 ? -2.029 -12.935 5.975 1.00 92.56 86 ILE A C 1
ATOM 677 O O . ILE A 1 86 ? -1.076 -13.702 6.140 1.00 92.56 86 ILE A O 1
ATOM 681 N N . ASN A 1 87 ? -3.090 -13.281 5.239 1.00 91.75 87 ASN A N 1
ATOM 682 C CA . ASN A 1 87 ? -3.219 -14.544 4.502 1.00 91.75 87 ASN A CA 1
ATOM 683 C C . ASN A 1 87 ? -2.907 -15.794 5.354 1.00 91.75 87 ASN A C 1
ATOM 685 O O . ASN A 1 87 ? -1.984 -16.551 5.054 1.00 91.75 87 ASN A O 1
ATOM 689 N N . LYS A 1 88 ? -3.650 -15.999 6.451 1.00 95.12 88 LYS A N 1
ATOM 690 C CA . LYS A 1 88 ? -3.452 -17.135 7.377 1.00 95.12 88 LYS A CA 1
ATOM 691 C C . LYS A 1 88 ? -2.000 -17.243 7.887 1.00 95.12 88 LYS A C 1
ATOM 693 O O . LYS A 1 88 ? -1.441 -18.335 7.931 1.00 95.12 88 LYS A O 1
ATOM 698 N N . LYS A 1 89 ? -1.394 -16.104 8.252 1.00 92.12 89 LYS A N 1
ATOM 699 C CA . LYS A 1 89 ? -0.006 -15.986 8.748 1.00 92.12 89 LYS A CA 1
ATOM 700 C C . LYS A 1 89 ? 1.078 -16.389 7.734 1.00 92.12 89 LYS A C 1
ATOM 702 O O . LYS A 1 89 ? 2.203 -16.674 8.128 1.00 92.12 89 LYS A O 1
ATOM 707 N N . LYS A 1 90 ? 0.764 -16.402 6.433 1.00 92.31 90 LYS A N 1
ATOM 708 C CA . LYS A 1 90 ? 1.760 -16.648 5.374 1.00 92.31 90 LYS A CA 1
ATOM 709 C C . LYS A 1 90 ? 2.600 -15.416 5.042 1.00 92.31 90 LYS A C 1
ATOM 711 O O . LYS A 1 90 ? 3.704 -15.576 4.534 1.00 92.31 90 LYS A O 1
ATOM 716 N N . TYR A 1 91 ? 2.087 -14.216 5.312 1.00 93.75 91 TYR A N 1
ATOM 717 C CA . TYR A 1 91 ? 2.792 -12.959 5.063 1.00 93.75 91 TYR A CA 1
ATOM 718 C C . TYR A 1 91 ? 2.690 -12.025 6.268 1.00 93.75 91 TYR A C 1
ATOM 720 O O . TYR A 1 91 ? 1.751 -12.124 7.064 1.00 93.75 91 TYR A O 1
ATOM 728 N N . ILE A 1 92 ? 3.641 -11.099 6.356 1.00 93.69 92 ILE A N 1
ATOM 729 C CA . ILE A 1 92 ? 3.656 -9.998 7.318 1.00 93.69 92 ILE A CA 1
ATOM 730 C C . ILE A 1 92 ? 3.501 -8.708 6.514 1.00 93.69 92 ILE A C 1
ATOM 732 O O . ILE A 1 92 ? 4.271 -8.461 5.588 1.00 93.69 92 ILE A O 1
ATOM 736 N N . LEU A 1 93 ? 2.488 -7.913 6.839 1.00 93.81 93 LEU A N 1
ATOM 737 C CA . LEU A 1 93 ? 2.300 -6.574 6.302 1.00 93.81 93 LEU A CA 1
ATOM 738 C C . LEU A 1 93 ? 2.929 -5.579 7.269 1.00 93.81 93 LEU A C 1
ATOM 740 O O . LEU A 1 93 ? 2.502 -5.509 8.419 1.00 93.81 93 LEU A O 1
ATOM 744 N N . VAL A 1 94 ? 3.904 -4.812 6.790 1.00 92.12 94 VAL A N 1
ATOM 745 C CA . VAL A 1 94 ? 4.545 -3.736 7.552 1.00 92.12 94 VAL A CA 1
ATOM 746 C C . VAL A 1 94 ? 4.064 -2.396 7.003 1.00 92.12 94 VAL A C 1
ATOM 748 O O . VAL A 1 94 ? 4.244 -2.104 5.819 1.00 92.12 94 VAL A O 1
ATOM 751 N N . LYS A 1 95 ? 3.426 -1.587 7.850 1.00 90.56 95 LYS A N 1
ATOM 752 C CA . LYS A 1 95 ? 2.997 -0.226 7.532 1.00 90.56 95 LYS A CA 1
ATOM 753 C C . LYS A 1 95 ? 4.041 0.756 8.052 1.00 90.56 95 LYS A C 1
ATOM 755 O O . LYS A 1 95 ? 4.213 0.915 9.257 1.00 90.56 95 LYS A O 1
ATOM 760 N N . PHE A 1 96 ? 4.702 1.431 7.120 1.00 86.88 96 PHE A N 1
ATOM 761 C CA . PHE A 1 96 ? 5.611 2.532 7.415 1.00 86.88 96 PHE A CA 1
ATOM 762 C C . PHE A 1 96 ? 4.822 3.831 7.565 1.00 86.88 96 PHE A C 1
ATOM 764 O O . PHE A 1 96 ? 3.905 4.089 6.785 1.00 86.88 96 PHE A O 1
ATOM 771 N N . ASN A 1 97 ? 5.201 4.657 8.540 1.00 85.19 97 ASN A N 1
ATOM 772 C CA . ASN A 1 97 ? 4.625 5.994 8.697 1.00 85.19 97 ASN A CA 1
ATOM 773 C C . ASN A 1 97 ? 5.092 6.953 7.584 1.00 85.19 97 ASN A C 1
ATOM 775 O O . ASN A 1 97 ? 4.382 7.872 7.195 1.00 85.19 97 ASN A O 1
ATOM 779 N N . SER A 1 98 ? 6.281 6.704 7.027 1.00 85.00 98 SER A N 1
ATOM 780 C CA . SER A 1 98 ? 6.866 7.500 5.949 1.00 85.00 98 SER A CA 1
ATOM 781 C C . SER A 1 98 ? 6.941 6.700 4.651 1.00 85.00 98 SER A C 1
ATOM 783 O O . SER A 1 98 ? 7.590 5.652 4.585 1.00 85.00 98 SER A O 1
ATOM 785 N N . THR A 1 99 ? 6.314 7.225 3.596 1.00 83.19 99 THR A N 1
ATOM 786 C CA . THR A 1 99 ? 6.432 6.680 2.235 1.00 83.19 99 THR A CA 1
ATOM 787 C C . THR A 1 99 ? 7.863 6.766 1.719 1.00 83.19 99 THR A C 1
ATOM 789 O O . THR A 1 99 ? 8.316 5.832 1.071 1.00 83.19 99 THR A O 1
ATOM 792 N N . LEU A 1 100 ? 8.605 7.818 2.082 1.00 83.62 100 LEU A N 1
ATOM 793 C CA . LEU A 1 100 ? 10.011 7.978 1.712 1.00 83.62 100 LEU A CA 1
ATOM 794 C C . LEU A 1 100 ? 10.889 6.862 2.299 1.00 83.62 100 LEU A C 1
ATOM 796 O O . LEU A 1 100 ? 11.732 6.314 1.598 1.00 83.62 100 LEU A O 1
ATOM 800 N N . ILE A 1 101 ? 10.675 6.492 3.569 1.00 87.19 101 ILE A N 1
ATOM 801 C CA . ILE A 1 101 ? 11.421 5.392 4.208 1.00 87.19 101 ILE A CA 1
ATOM 802 C C . ILE A 1 101 ? 11.118 4.068 3.505 1.00 87.19 101 ILE A C 1
ATOM 804 O O . ILE A 1 101 ? 12.042 3.333 3.161 1.00 87.19 101 ILE A O 1
ATOM 808 N N . ARG A 1 102 ? 9.834 3.781 3.251 1.00 90.69 102 ARG A N 1
ATOM 809 C CA . ARG A 1 102 ? 9.417 2.595 2.491 1.00 90.69 102 ARG A CA 1
ATOM 810 C C . ARG A 1 102 ? 10.109 2.544 1.127 1.00 90.69 102 ARG A C 1
ATOM 812 O O . ARG A 1 102 ? 10.642 1.498 0.770 1.00 90.69 102 ARG A O 1
ATOM 819 N N . ASP A 1 103 ? 10.092 3.649 0.387 1.00 86.38 103 ASP A N 1
ATOM 820 C CA . ASP A 1 103 ? 10.645 3.721 -0.969 1.00 86.38 103 ASP A CA 1
ATOM 821 C C . ASP A 1 103 ? 12.159 3.499 -0.956 1.00 86.38 103 ASP A C 1
ATOM 823 O O . ASP A 1 103 ? 12.657 2.675 -1.718 1.00 86.38 103 ASP A O 1
ATOM 827 N N . ASN A 1 104 ? 12.875 4.113 -0.011 1.00 89.31 104 ASN A N 1
ATOM 828 C CA . ASN A 1 104 ? 14.307 3.877 0.176 1.00 89.31 104 ASN A CA 1
ATOM 829 C C . ASN A 1 104 ? 14.614 2.403 0.498 1.00 89.31 104 ASN A C 1
ATOM 831 O O . ASN A 1 104 ? 15.548 1.836 -0.066 1.00 89.31 104 ASN A O 1
ATOM 835 N N . ILE A 1 105 ? 13.823 1.760 1.369 1.00 91.19 105 ILE A N 1
ATOM 836 C CA . ILE A 1 105 ? 13.985 0.334 1.705 1.00 91.19 105 ILE A CA 1
ATOM 837 C C . ILE A 1 105 ? 13.757 -0.545 0.472 1.00 91.19 105 ILE A C 1
ATOM 839 O O . ILE A 1 105 ? 14.545 -1.455 0.214 1.00 91.19 105 ILE A O 1
ATOM 843 N N . MET A 1 106 ? 12.693 -0.289 -0.294 1.00 91.81 106 MET A N 1
ATOM 844 C CA . MET A 1 106 ? 12.391 -1.058 -1.504 1.00 91.81 106 MET A CA 1
ATOM 845 C C . MET A 1 106 ? 13.466 -0.858 -2.578 1.00 91.81 106 MET A C 1
ATOM 847 O O . MET A 1 106 ? 13.886 -1.835 -3.202 1.00 91.81 106 MET A O 1
ATOM 851 N N . ASP A 1 107 ? 13.959 0.367 -2.764 1.00 89.81 107 ASP A N 1
ATOM 852 C CA . ASP A 1 107 ? 15.032 0.672 -3.710 1.00 89.81 107 ASP A CA 1
ATOM 853 C C . ASP A 1 107 ? 16.331 -0.056 -3.339 1.00 89.81 107 ASP A C 1
ATOM 855 O O . ASP A 1 107 ? 16.931 -0.717 -4.191 1.00 89.81 107 ASP A O 1
ATOM 859 N N . GLU A 1 108 ? 16.753 -0.000 -2.072 1.00 91.88 108 GLU A N 1
ATOM 860 C CA . GLU A 1 108 ? 17.933 -0.733 -1.592 1.00 91.88 108 GLU A CA 1
ATOM 861 C C . GLU A 1 108 ? 17.757 -2.251 -1.704 1.00 91.88 108 GLU A C 1
ATOM 863 O O . GLU A 1 108 ? 18.666 -2.958 -2.154 1.00 91.88 108 GLU A O 1
ATOM 868 N N . TYR A 1 109 ? 16.567 -2.767 -1.398 1.00 94.06 109 TYR A N 1
ATOM 869 C CA . TYR A 1 109 ? 16.234 -4.176 -1.588 1.00 94.06 109 TYR A CA 1
ATOM 870 C C . TYR A 1 109 ? 16.385 -4.611 -3.053 1.00 94.06 109 TYR A C 1
ATOM 872 O O . TYR A 1 109 ? 17.039 -5.615 -3.338 1.00 94.06 109 TYR A O 1
ATOM 880 N N . PHE A 1 110 ? 15.844 -3.855 -4.012 1.00 89.56 110 PHE A N 1
ATOM 881 C CA . PHE A 1 110 ? 15.939 -4.209 -5.433 1.00 89.56 110 PHE A CA 1
ATOM 882 C C . PHE A 1 110 ? 17.351 -4.063 -6.015 1.00 89.56 110 PHE A C 1
ATOM 884 O O . PHE A 1 110 ? 17.686 -4.766 -6.977 1.00 89.56 110 PHE A O 1
ATOM 891 N N . LYS A 1 111 ? 18.190 -3.188 -5.448 1.00 91.75 111 LYS A N 1
ATOM 892 C CA . LYS A 1 111 ? 19.615 -3.094 -5.801 1.00 91.75 111 LYS A CA 1
ATOM 893 C C . LYS A 1 111 ? 20.384 -4.323 -5.315 1.00 91.75 111 LYS A C 1
ATOM 895 O O . LYS A 1 111 ? 21.096 -4.947 -6.101 1.00 91.75 111 LYS A O 1
ATOM 900 N N . THR A 1 112 ? 20.208 -4.683 -4.046 1.00 91.38 112 THR A N 1
ATOM 901 C CA . THR A 1 112 ? 20.990 -5.723 -3.354 1.00 91.38 112 THR A CA 1
ATOM 902 C C . THR A 1 112 ? 20.564 -7.142 -3.720 1.00 91.38 112 THR A C 1
ATOM 904 O O . THR A 1 112 ? 21.411 -8.016 -3.869 1.00 91.38 112 THR A O 1
ATOM 907 N N . ILE A 1 113 ? 19.277 -7.386 -3.986 1.00 92.50 113 ILE A N 1
ATOM 908 C CA . ILE A 1 113 ? 18.752 -8.740 -4.230 1.00 92.50 113 ILE A CA 1
ATOM 909 C C . ILE A 1 113 ? 19.358 -9.458 -5.447 1.00 92.50 113 ILE A C 1
ATOM 911 O O . ILE A 1 113 ? 19.274 -10.684 -5.550 1.00 92.50 113 ILE A O 1
ATOM 915 N N . LYS A 1 114 ? 19.944 -8.708 -6.389 1.00 89.88 114 LYS A N 1
ATOM 916 C CA . LYS A 1 114 ? 20.630 -9.271 -7.561 1.00 89.88 114 LYS A CA 1
ATOM 917 C C . LYS A 1 114 ? 21.960 -9.926 -7.199 1.00 89.88 114 LYS A C 1
ATOM 919 O O . LYS A 1 114 ? 22.373 -10.849 -7.893 1.00 89.88 114 LYS A O 1
ATOM 924 N N . THR A 1 115 ? 22.620 -9.442 -6.151 1.00 93.94 115 THR A N 1
ATOM 925 C CA . THR A 1 115 ? 23.941 -9.907 -5.718 1.00 93.94 115 THR A CA 1
ATOM 926 C C . THR A 1 115 ? 23.858 -10.746 -4.450 1.00 93.94 115 THR A C 1
ATOM 928 O O . THR A 1 115 ? 24.568 -11.741 -4.337 1.00 93.94 115 THR A O 1
ATOM 931 N N . GLN A 1 116 ? 22.966 -10.393 -3.524 1.00 94.62 116 GLN A N 1
ATOM 932 C CA . GLN A 1 116 ? 22.817 -11.059 -2.238 1.00 94.62 116 GLN A CA 1
ATOM 933 C C . GLN A 1 116 ? 21.330 -11.229 -1.894 1.00 94.62 116 GLN A C 1
ATOM 935 O O . GLN A 1 116 ? 20.613 -10.240 -1.730 1.00 94.62 116 GLN A O 1
ATOM 940 N N . PRO A 1 117 ? 20.819 -12.471 -1.794 1.00 94.06 117 PRO A N 1
ATOM 941 C CA . PRO A 1 117 ? 19.456 -12.693 -1.345 1.00 94.06 117 PRO A CA 1
ATOM 942 C C . PRO A 1 117 ? 19.326 -12.299 0.126 1.00 94.06 117 PRO A C 1
ATOM 944 O O . PRO A 1 117 ? 20.194 -12.608 0.934 1.00 94.06 117 PRO A O 1
ATOM 947 N N . LEU A 1 118 ? 18.206 -11.667 0.460 1.00 95.19 118 LEU A N 1
ATOM 948 C CA . LEU A 1 118 ? 17.863 -11.33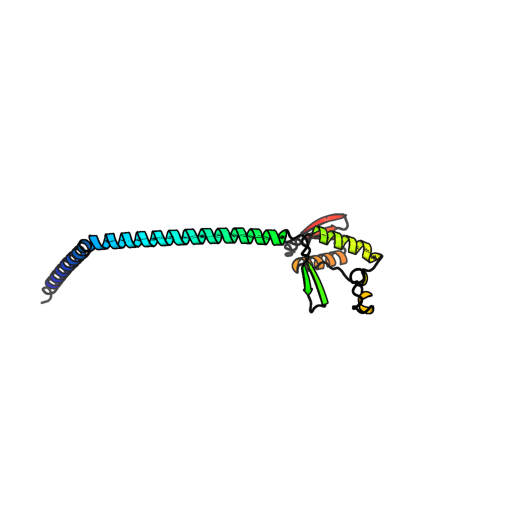0 1.831 1.00 95.19 118 LEU A CA 1
ATOM 949 C C . LEU A 1 118 ? 17.434 -12.593 2.593 1.00 95.19 118 LEU A C 1
ATOM 951 O O . LEU A 1 118 ? 16.506 -13.281 2.158 1.00 95.19 118 LEU A O 1
ATOM 955 N N . MET A 1 119 ? 18.087 -12.913 3.705 1.00 96.31 119 MET A N 1
ATOM 956 C CA . MET A 1 119 ? 17.888 -14.149 4.466 1.00 96.31 119 MET A CA 1
ATOM 957 C C . MET A 1 119 ? 17.257 -13.863 5.830 1.00 96.31 119 MET A C 1
ATOM 959 O O . MET A 1 119 ? 17.432 -12.796 6.408 1.00 96.31 119 MET A O 1
ATOM 963 N N . ALA A 1 120 ? 16.523 -14.828 6.386 1.00 94.81 120 ALA A N 1
ATOM 964 C CA . ALA A 1 120 ? 15.933 -14.670 7.717 1.00 94.81 120 ALA A CA 1
ATOM 965 C C . ALA A 1 120 ? 17.004 -14.528 8.818 1.00 94.81 120 ALA A C 1
ATOM 967 O O . ALA A 1 120 ? 16.781 -13.823 9.801 1.00 94.81 120 ALA A O 1
ATOM 968 N N . SER A 1 121 ? 18.178 -15.138 8.632 1.00 95.75 121 SER A N 1
ATOM 969 C CA . SER A 1 121 ? 19.348 -14.966 9.502 1.00 95.75 121 SER A CA 1
ATOM 970 C C . SER A 1 121 ? 19.847 -13.526 9.607 1.00 95.75 121 SER A C 1
ATOM 972 O O . SER A 1 121 ? 20.498 -13.201 10.592 1.00 95.75 121 SER A O 1
ATOM 974 N N . ASP A 1 122 ? 19.547 -12.671 8.626 1.00 93.69 122 ASP A N 1
ATOM 975 C CA . ASP A 1 122 ? 20.022 -11.282 8.613 1.00 93.69 122 ASP A CA 1
ATOM 976 C C . ASP A 1 122 ? 19.289 -10.416 9.655 1.00 93.69 122 ASP A C 1
ATOM 978 O O . ASP A 1 122 ? 19.760 -9.339 10.009 1.00 93.69 122 ASP A O 1
ATOM 982 N N . PHE A 1 123 ? 18.149 -10.895 10.173 1.00 90.88 123 PHE A N 1
ATOM 983 C CA . PHE A 1 123 ? 17.297 -10.149 11.110 1.00 90.88 123 PHE A CA 1
ATOM 984 C C . PHE A 1 123 ? 16.950 -10.914 12.381 1.00 90.88 123 PHE A C 1
ATOM 986 O O . PHE A 1 123 ? 16.539 -10.305 13.367 1.00 90.88 123 PHE A O 1
ATOM 993 N N . VAL A 1 124 ? 17.054 -12.244 12.365 1.00 93.19 124 VAL A N 1
ATOM 994 C CA . VAL A 1 124 ? 16.662 -13.071 13.504 1.00 93.19 124 VAL A CA 1
ATOM 995 C C . VAL A 1 124 ? 17.892 -13.658 14.176 1.00 93.19 124 VAL A C 1
ATOM 997 O O . VAL A 1 124 ? 18.562 -14.529 13.629 1.00 93.19 124 VAL A O 1
ATOM 1000 N N . THR A 1 125 ? 18.152 -13.189 15.395 1.00 92.62 125 THR A N 1
ATOM 1001 C CA . THR A 1 125 ? 19.298 -13.595 16.220 1.00 92.62 125 THR A CA 1
ATOM 1002 C C . THR A 1 125 ? 18.937 -14.613 17.305 1.00 92.62 125 THR A C 1
ATOM 1004 O O . THR A 1 125 ? 19.825 -15.105 18.000 1.00 92.62 125 THR A O 1
ATOM 1007 N N . ASP A 1 126 ? 17.652 -14.952 17.461 1.00 94.81 126 ASP A N 1
ATOM 1008 C CA . ASP A 1 126 ? 17.197 -15.885 18.493 1.00 94.81 126 ASP A CA 1
ATOM 1009 C C . ASP A 1 126 ? 17.665 -17.318 18.191 1.00 94.81 126 ASP A C 1
ATOM 1011 O O . ASP A 1 126 ? 17.247 -17.951 17.217 1.00 94.81 126 ASP A O 1
ATOM 1015 N N . GLN A 1 127 ? 18.508 -17.843 19.082 1.00 94.06 127 GLN A N 1
ATOM 1016 C CA . GLN A 1 127 ? 19.075 -19.189 19.008 1.00 94.06 127 GLN A CA 1
ATOM 1017 C C . GLN A 1 127 ? 18.020 -20.301 19.111 1.00 94.06 127 GLN A C 1
ATOM 1019 O O . GLN A 1 127 ? 18.296 -21.444 18.748 1.00 94.06 127 GLN A O 1
ATOM 1024 N N . LYS A 1 128 ? 16.806 -19.995 19.586 1.00 96.88 128 LYS A N 1
ATOM 1025 C CA . LYS A 1 128 ? 15.694 -20.953 19.664 1.00 96.88 128 LYS A CA 1
ATOM 1026 C C . LYS A 1 128 ? 15.070 -21.248 18.303 1.00 96.88 128 LYS A C 1
ATOM 1028 O O . LYS A 1 128 ? 14.361 -22.247 18.174 1.00 96.88 128 LYS A O 1
ATOM 1033 N N . ILE A 1 129 ? 15.293 -20.406 17.292 1.00 94.50 129 ILE A N 1
ATOM 1034 C CA . ILE A 1 129 ? 14.737 -20.639 15.959 1.00 94.50 129 ILE A CA 1
ATOM 1035 C C . ILE A 1 129 ? 15.574 -21.699 15.228 1.00 94.50 129 ILE A C 1
ATOM 1037 O O . ILE A 1 129 ? 16.788 -21.542 15.098 1.00 94.50 129 ILE A O 1
ATOM 1041 N N . PRO A 1 130 ? 14.945 -22.760 14.683 1.00 96.56 130 PRO A N 1
ATOM 1042 C CA . PRO A 1 130 ? 15.648 -23.764 13.897 1.00 96.56 130 PRO A CA 1
ATOM 1043 C C . PRO A 1 130 ? 16.471 -23.144 12.762 1.00 96.56 130 PRO A C 1
ATOM 1045 O O . PRO A 1 130 ? 15.961 -22.359 11.960 1.00 96.56 130 PRO A O 1
ATOM 1048 N N . SER A 1 131 ? 17.728 -23.572 12.626 1.00 95.31 131 SER A N 1
ATOM 1049 C CA . SER A 1 131 ? 18.650 -23.080 11.591 1.00 95.31 131 SER A CA 1
ATOM 1050 C C . SER A 1 131 ? 18.124 -23.263 10.159 1.00 95.31 131 SER A C 1
ATOM 1052 O O . SER A 1 131 ? 18.466 -22.493 9.263 1.00 95.31 131 SER A O 1
ATOM 1054 N N . SER A 1 132 ? 17.240 -24.241 9.935 1.00 96.00 132 SER A N 1
ATOM 1055 C CA . SER A 1 132 ? 16.549 -24.450 8.658 1.00 96.00 132 SER A CA 1
ATOM 1056 C C . SER A 1 132 ? 15.602 -23.304 8.282 1.00 96.00 132 SER A C 1
ATOM 1058 O O . SER A 1 132 ? 15.409 -23.047 7.095 1.00 96.00 132 SER A O 1
ATOM 1060 N N . LEU A 1 133 ? 15.024 -22.598 9.260 1.00 94.31 133 LEU A N 1
ATOM 1061 C CA . LEU A 1 133 ? 14.197 -21.412 9.027 1.00 94.31 133 LEU A CA 1
ATOM 1062 C C . LEU A 1 133 ? 15.052 -20.168 8.785 1.00 94.31 133 LEU A C 1
ATOM 1064 O O . LEU A 1 133 ? 14.710 -19.377 7.912 1.00 94.31 133 LEU A O 1
ATOM 1068 N N . LEU A 1 134 ? 16.181 -20.030 9.487 1.00 95.62 134 LEU A N 1
ATOM 1069 C CA . LEU A 1 134 ? 17.107 -18.902 9.317 1.00 95.62 134 LEU A CA 1
ATOM 1070 C C . LEU A 1 134 ? 17.718 -18.851 7.906 1.00 95.62 134 LEU A C 1
ATOM 1072 O O . LEU A 1 134 ? 17.954 -17.776 7.365 1.00 95.62 134 LEU A O 1
ATOM 1076 N N . LYS A 1 135 ? 17.891 -20.013 7.264 1.00 96.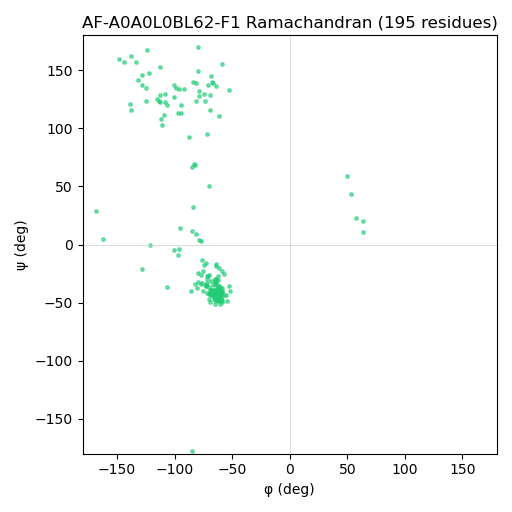56 135 LYS A N 1
ATOM 1077 C CA . LYS A 1 135 ? 18.352 -20.128 5.869 1.00 96.56 135 LYS A CA 1
ATOM 1078 C C . LYS A 1 135 ? 17.259 -19.868 4.824 1.00 96.56 135 LYS A C 1
ATOM 1080 O O . LYS A 1 135 ? 17.509 -20.047 3.633 1.00 96.56 135 LYS A O 1
ATOM 1085 N N . LYS A 1 136 ? 16.036 -19.499 5.215 1.00 96.50 136 LYS A N 1
ATOM 1086 C CA . LYS A 1 136 ? 14.991 -19.157 4.244 1.00 96.50 136 LYS A CA 1
ATOM 1087 C C . LYS A 1 136 ? 15.167 -17.726 3.758 1.00 96.50 136 LYS A C 1
ATOM 1089 O O . LYS A 1 136 ? 15.435 -16.815 4.536 1.00 96.50 136 LYS A O 1
ATOM 1094 N N . ARG A 1 137 ? 14.959 -17.546 2.456 1.00 96.56 137 ARG A N 1
ATOM 1095 C CA . ARG A 1 137 ? 14.945 -16.236 1.811 1.00 96.56 137 ARG A CA 1
ATOM 1096 C C . ARG A 1 137 ? 13.698 -15.451 2.212 1.00 96.56 137 ARG A C 1
ATOM 1098 O O . ARG A 1 137 ? 12.593 -15.996 2.216 1.00 96.56 137 ARG A O 1
ATOM 1105 N N . VAL A 1 138 ? 13.884 -14.168 2.486 1.00 95.25 138 VAL A N 1
ATOM 1106 C CA . VAL A 1 138 ? 12.831 -13.190 2.749 1.00 95.25 138 VAL A CA 1
ATOM 1107 C C . VAL A 1 138 ? 12.561 -12.397 1.472 1.00 95.25 138 VAL A C 1
ATOM 1109 O O . VAL A 1 138 ? 13.479 -11.967 0.768 1.00 95.25 138 VAL A O 1
ATOM 1112 N N . PHE A 1 139 ? 11.280 -12.216 1.157 1.00 95.44 139 PHE A N 1
ATOM 1113 C CA . PHE A 1 139 ? 10.842 -11.419 0.017 1.00 95.44 139 PHE A CA 1
ATOM 1114 C C . PHE A 1 139 ? 10.130 -10.165 0.509 1.00 95.44 139 PHE A C 1
ATOM 1116 O O . PHE A 1 139 ? 9.199 -10.268 1.307 1.00 95.44 139 PHE A O 1
ATOM 1123 N N . LEU A 1 140 ? 10.554 -9.005 0.011 1.00 94.62 140 LEU A N 1
ATOM 1124 C CA . LEU A 1 140 ? 9.860 -7.741 0.219 1.00 94.62 140 LEU A CA 1
ATOM 1125 C C . LEU A 1 140 ? 9.056 -7.432 -1.039 1.00 94.62 140 LEU A C 1
ATOM 1127 O O . LEU A 1 140 ? 9.586 -7.451 -2.147 1.00 94.62 140 LEU A O 1
ATOM 1131 N N . ASN A 1 141 ? 7.763 -7.185 -0.859 1.00 91.75 141 ASN A N 1
ATOM 1132 C CA . ASN A 1 141 ? 6.846 -6.844 -1.936 1.00 91.75 141 ASN A CA 1
ATOM 1133 C C . ASN A 1 141 ? 6.034 -5.619 -1.526 1.00 91.75 141 ASN A C 1
ATOM 1135 O O . ASN A 1 141 ? 5.592 -5.518 -0.380 1.00 91.75 141 ASN A O 1
ATOM 1139 N N . GLU A 1 142 ? 5.777 -4.729 -2.480 1.00 90.00 142 GLU A N 1
ATOM 1140 C CA . GLU A 1 142 ? 4.820 -3.648 -2.272 1.00 90.00 142 GLU A CA 1
ATOM 1141 C C . GLU A 1 142 ? 3.398 -4.207 -2.182 1.00 90.00 142 GLU A C 1
ATOM 1143 O O . GLU A 1 142 ? 2.937 -4.958 -3.044 1.00 90.00 142 GLU A O 1
ATOM 1148 N N . HIS A 1 143 ? 2.679 -3.818 -1.130 1.00 89.44 143 HIS A N 1
ATOM 1149 C CA . HIS A 1 143 ? 1.267 -4.139 -0.983 1.00 89.44 143 HIS A CA 1
ATOM 1150 C C . HIS A 1 143 ? 0.417 -3.066 -1.671 1.00 89.44 143 HIS A C 1
ATOM 1152 O O . HIS A 1 143 ? 0.074 -2.037 -1.081 1.00 89.44 143 HIS A O 1
ATOM 1158 N N . TYR A 1 144 ? 0.088 -3.298 -2.940 1.00 89.19 144 TYR A N 1
ATOM 1159 C CA . TYR A 1 144 ? -0.769 -2.396 -3.702 1.00 89.19 144 TYR A CA 1
ATOM 1160 C C . TYR A 1 144 ? -2.211 -2.402 -3.198 1.00 89.19 144 TYR A C 1
ATOM 1162 O O . TYR A 1 144 ? -2.759 -3.440 -2.824 1.00 89.19 144 TYR A O 1
ATOM 1170 N N . SER A 1 145 ? -2.860 -1.236 -3.265 1.00 88.81 145 SER A N 1
ATOM 1171 C CA . SER A 1 145 ? -4.320 -1.187 -3.195 1.00 88.81 145 SER A CA 1
ATOM 1172 C C . SER A 1 145 ? -4.915 -2.016 -4.346 1.00 88.81 145 SER A C 1
ATOM 1174 O O . SER A 1 145 ? -4.271 -2.164 -5.390 1.00 88.81 145 SER A O 1
ATOM 1176 N N . PRO A 1 146 ? -6.150 -2.538 -4.231 1.00 91.31 146 PRO A N 1
ATOM 1177 C CA . PRO A 1 146 ? -6.778 -3.282 -5.325 1.00 91.31 146 PRO A CA 1
ATOM 1178 C C . PRO A 1 146 ? -6.787 -2.514 -6.657 1.00 91.31 146 PRO A C 1
ATOM 1180 O O . PRO A 1 146 ? -6.608 -3.107 -7.720 1.00 91.31 146 PRO A O 1
ATOM 1183 N N . MET A 1 147 ? -6.949 -1.188 -6.604 1.00 91.31 147 MET A N 1
ATOM 1184 C CA . MET A 1 147 ? -6.911 -0.316 -7.779 1.00 91.31 147 MET A CA 1
ATOM 1185 C C . MET A 1 147 ? -5.500 -0.201 -8.371 1.00 91.31 147 MET A C 1
ATOM 1187 O O . MET A 1 147 ? -5.333 -0.402 -9.574 1.00 91.31 147 MET A O 1
ATOM 1191 N N . ALA A 1 148 ? -4.480 0.033 -7.539 1.00 91.75 148 ALA A N 1
ATOM 1192 C CA . ALA A 1 148 ? -3.083 0.048 -7.975 1.00 91.75 148 ALA A CA 1
ATOM 1193 C C . ALA A 1 148 ? -2.652 -1.316 -8.539 1.00 91.75 148 ALA A C 1
ATOM 1195 O O . ALA A 1 148 ? -1.968 -1.373 -9.557 1.00 91.75 148 ALA A O 1
ATOM 1196 N N . GLY A 1 149 ? -3.115 -2.420 -7.945 1.00 91.94 149 GLY A N 1
ATOM 1197 C CA . GLY A 1 149 ? -2.864 -3.775 -8.432 1.00 91.94 149 GLY A CA 1
ATOM 1198 C C . GLY A 1 149 ? -3.437 -4.013 -9.832 1.00 91.94 149 GLY A C 1
ATOM 1199 O O . GLY A 1 149 ? -2.745 -4.554 -10.696 1.00 91.94 149 GLY A O 1
ATOM 1200 N N . LYS A 1 150 ? -4.667 -3.547 -10.096 1.00 94.12 150 LYS A N 1
ATOM 1201 C CA . LYS A 1 150 ? -5.270 -3.582 -11.441 1.00 94.12 150 LYS A CA 1
ATOM 1202 C C . LYS A 1 150 ? -4.478 -2.735 -12.441 1.00 94.12 150 LYS A C 1
ATOM 1204 O O . LYS A 1 150 ? -4.176 -3.224 -13.529 1.00 94.12 150 LYS A O 1
ATOM 1209 N N . LEU A 1 151 ? -4.106 -1.505 -12.074 1.00 94.38 151 LEU A N 1
ATOM 1210 C CA . LEU A 1 151 ? -3.308 -0.625 -12.935 1.00 94.38 151 LEU A CA 1
ATOM 1211 C C . LEU A 1 151 ? -1.931 -1.232 -13.247 1.00 94.38 151 LEU A C 1
ATOM 1213 O O . LEU A 1 151 ? -1.506 -1.226 -14.401 1.00 94.38 151 LEU A O 1
ATOM 1217 N N . ASN A 1 152 ? -1.267 -1.833 -12.256 1.00 94.75 152 ASN A N 1
ATOM 1218 C CA . ASN A 1 152 ? -0.003 -2.541 -12.447 1.00 94.75 152 ASN A CA 1
ATOM 1219 C C . ASN A 1 152 ? -0.151 -3.703 -13.439 1.00 94.75 152 ASN A C 1
ATOM 1221 O O . ASN A 1 152 ? 0.651 -3.839 -14.359 1.00 94.75 152 ASN A O 1
ATOM 1225 N N . ALA A 1 153 ? -1.207 -4.512 -13.300 1.00 94.44 153 ALA A N 1
ATOM 1226 C CA . ALA A 1 153 ? -1.484 -5.613 -14.219 1.00 94.44 153 ALA A CA 1
ATOM 1227 C C . ALA A 1 153 ? -1.706 -5.127 -15.664 1.00 94.44 153 ALA A C 1
ATOM 1229 O O . ALA A 1 153 ? -1.234 -5.766 -16.605 1.00 94.44 153 ALA A O 1
ATOM 1230 N N . LEU A 1 154 ? -2.379 -3.987 -15.853 1.00 95.81 154 LEU A N 1
ATOM 1231 C CA . LEU A 1 154 ? -2.528 -3.355 -17.167 1.00 95.81 154 LEU A CA 1
ATOM 1232 C C . LEU A 1 154 ? -1.181 -2.883 -17.725 1.00 95.81 154 LEU A C 1
ATOM 1234 O O . LEU A 1 154 ? -0.850 -3.212 -18.862 1.00 95.81 154 LEU A O 1
ATOM 1238 N N . CYS A 1 155 ? -0.371 -2.186 -16.924 1.00 96.25 155 CYS A N 1
ATOM 1239 C CA . CYS A 1 155 ? 0.958 -1.728 -17.338 1.00 96.25 155 CYS A CA 1
ATOM 1240 C C . CYS A 1 155 ? 1.874 -2.901 -17.726 1.00 96.25 155 CYS A C 1
ATOM 1242 O O . CYS A 1 155 ? 2.588 -2.827 -18.726 1.00 96.25 155 CYS A O 1
ATOM 1244 N N . LEU A 1 156 ? 1.806 -4.017 -16.992 1.00 95.75 156 LEU A N 1
ATOM 1245 C CA . LEU A 1 156 ? 2.516 -5.251 -17.335 1.00 95.75 156 LEU A CA 1
ATOM 1246 C C . LEU A 1 156 ? 2.093 -5.790 -18.705 1.00 95.75 156 LEU A C 1
ATOM 1248 O O . LEU A 1 156 ? 2.965 -6.097 -19.516 1.00 95.75 156 LEU A O 1
ATOM 1252 N N . LYS A 1 157 ? 0.786 -5.854 -18.993 1.00 96.25 157 LYS A N 1
ATOM 1253 C CA . LYS A 1 157 ? 0.276 -6.279 -20.309 1.00 96.25 157 LYS A CA 1
ATOM 1254 C C . LYS A 1 157 ? 0.750 -5.354 -21.430 1.00 96.25 157 LYS A C 1
ATOM 1256 O O . LYS A 1 157 ? 1.238 -5.835 -22.449 1.00 96.25 157 LYS A O 1
ATOM 1261 N N . LEU A 1 158 ? 0.667 -4.035 -21.235 1.00 96.50 158 LEU A N 1
ATOM 1262 C CA . LEU A 1 158 ? 1.148 -3.050 -22.213 1.00 96.50 158 LEU A CA 1
ATOM 1263 C C . LEU A 1 158 ? 2.643 -3.230 -22.507 1.00 96.50 158 LEU A C 1
ATOM 1265 O O . LEU A 1 158 ? 3.059 -3.171 -23.664 1.00 96.50 158 LEU A O 1
ATOM 1269 N N . ARG A 1 159 ? 3.447 -3.496 -21.472 1.00 97.44 159 ARG A N 1
ATOM 1270 C CA . ARG A 1 159 ? 4.886 -3.743 -21.612 1.00 97.44 159 ARG A CA 1
ATOM 1271 C C . ARG A 1 159 ? 5.182 -5.065 -22.322 1.00 97.44 159 ARG A C 1
ATOM 1273 O O . ARG A 1 159 ? 6.050 -5.101 -23.186 1.00 97.44 159 ARG A O 1
ATOM 1280 N N . GLN A 1 160 ? 4.462 -6.139 -21.994 1.00 96.81 160 GLN A N 1
ATOM 1281 C CA . GLN A 1 160 ? 4.588 -7.443 -22.665 1.00 96.81 160 GLN A CA 1
ATOM 1282 C C . GLN A 1 160 ? 4.262 -7.345 -24.160 1.00 96.81 160 GLN A C 1
ATOM 1284 O O . GLN A 1 160 ? 4.976 -7.912 -24.984 1.00 96.81 160 GLN A O 1
ATOM 1289 N N . ASN A 1 161 ? 3.251 -6.546 -24.506 1.00 97.12 161 ASN A N 1
ATOM 1290 C CA . ASN A 1 161 ? 2.868 -6.251 -25.886 1.00 97.12 161 ASN A CA 1
ATOM 1291 C C . ASN A 1 161 ? 3.791 -5.228 -26.572 1.00 97.12 161 ASN A C 1
ATOM 1293 O O . ASN A 1 161 ? 3.532 -4.851 -27.711 1.00 97.12 161 ASN A O 1
ATOM 1297 N N . LYS A 1 162 ? 4.855 -4.766 -25.895 1.00 97.50 162 LYS A N 1
ATOM 1298 C CA . LYS A 1 162 ? 5.820 -3.766 -26.386 1.00 97.50 162 LYS A CA 1
ATOM 1299 C C . LYS A 1 162 ? 5.189 -2.421 -26.783 1.00 97.50 162 LYS A C 1
ATOM 1301 O O . LYS A 1 162 ? 5.792 -1.667 -27.538 1.00 97.50 162 LYS A O 1
ATOM 1306 N N . ILE A 1 163 ? 4.004 -2.103 -26.252 1.00 97.75 163 ILE A N 1
ATOM 1307 C CA . ILE A 1 163 ? 3.339 -0.802 -26.445 1.00 97.75 163 ILE A CA 1
ATOM 1308 C C . ILE A 1 163 ? 4.067 0.281 -25.641 1.00 97.75 163 ILE A C 1
ATOM 1310 O O . ILE A 1 163 ? 4.189 1.417 -26.085 1.00 97.75 163 ILE A O 1
ATOM 1314 N N . ILE A 1 164 ? 4.579 -0.083 -24.463 1.00 98.06 164 ILE A N 1
ATOM 1315 C CA . ILE A 1 164 ? 5.414 0.771 -23.613 1.00 98.06 164 ILE A CA 1
ATOM 1316 C C . ILE A 1 164 ? 6.765 0.088 -23.365 1.00 98.06 164 ILE A C 1
ATOM 1318 O O . ILE A 1 164 ? 6.841 -1.140 -23.272 1.00 98.06 164 ILE A O 1
ATOM 1322 N N . SER A 1 165 ? 7.833 0.872 -23.224 1.00 97.69 165 SER A N 1
ATOM 1323 C CA . SER A 1 165 ? 9.191 0.392 -22.939 1.00 97.69 165 SER A CA 1
ATOM 1324 C C . SER A 1 165 ? 9.433 0.212 -21.433 1.00 97.69 165 SER A C 1
ATOM 1326 O O . SER A 1 165 ? 10.024 -0.781 -20.993 1.00 97.69 165 SER A O 1
ATOM 1328 N N . LYS A 1 166 ? 8.916 1.139 -20.619 1.00 97.62 166 LYS A N 1
ATOM 1329 C CA . LYS A 1 166 ? 9.034 1.158 -19.154 1.00 97.62 166 LYS A CA 1
ATOM 1330 C C . LYS A 1 166 ? 7.785 1.786 -18.535 1.00 97.62 166 LYS A C 1
ATOM 1332 O O . LYS A 1 166 ? 7.059 2.523 -19.194 1.00 97.62 166 LYS A O 1
ATOM 1337 N N . TYR A 1 167 ? 7.542 1.505 -17.260 1.00 97.31 167 TYR A N 1
ATOM 1338 C CA . TYR A 1 167 ? 6.598 2.279 -16.461 1.00 97.31 167 TYR A CA 1
ATOM 1339 C C . TYR A 1 167 ? 7.082 2.417 -15.015 1.00 97.31 167 TYR A C 1
ATOM 1341 O O . TYR A 1 167 ? 7.880 1.603 -14.541 1.00 97.31 167 TYR A O 1
ATOM 1349 N N . LYS A 1 168 ? 6.590 3.448 -14.323 1.00 94.44 168 LYS A N 1
ATOM 1350 C CA . LYS A 1 168 ? 6.684 3.634 -12.872 1.00 94.44 168 LYS A CA 1
ATOM 1351 C C . LYS A 1 168 ? 5.271 3.813 -12.326 1.00 94.44 168 LYS A C 1
ATOM 1353 O O . LYS A 1 168 ? 4.548 4.693 -12.784 1.00 94.44 168 LYS A O 1
ATOM 1358 N N . LEU A 1 169 ? 4.879 2.974 -11.373 1.00 94.50 169 LEU A N 1
ATOM 1359 C CA . LEU A 1 169 ? 3.586 3.075 -10.701 1.00 94.50 169 LEU A CA 1
ATOM 1360 C C . LEU A 1 169 ? 3.731 3.941 -9.447 1.00 94.50 169 LEU A C 1
ATOM 1362 O O . LEU A 1 169 ? 4.660 3.734 -8.669 1.00 94.50 169 LEU A O 1
ATOM 1366 N N . ILE A 1 170 ? 2.810 4.876 -9.235 1.00 91.75 170 ILE A N 1
ATOM 1367 C CA . ILE A 1 170 ? 2.740 5.699 -8.029 1.00 91.75 170 ILE A CA 1
ATOM 1368 C C . ILE A 1 170 ? 1.487 5.297 -7.250 1.00 91.75 170 ILE A C 1
ATOM 1370 O O . ILE A 1 170 ? 0.357 5.564 -7.659 1.00 91.75 170 ILE A O 1
ATOM 1374 N N . ASN A 1 171 ? 1.686 4.620 -6.118 1.00 87.50 171 ASN A N 1
ATOM 1375 C CA . ASN A 1 171 ? 0.609 4.162 -5.239 1.00 87.50 171 ASN A CA 1
ATOM 1376 C C . ASN A 1 171 ? 0.193 5.278 -4.261 1.00 87.50 171 ASN A C 1
ATOM 1378 O O . ASN A 1 171 ? 0.456 5.192 -3.061 1.00 87.50 171 ASN A O 1
ATOM 1382 N N . ALA A 1 172 ? -0.388 6.349 -4.805 1.00 88.31 172 ALA A N 1
ATOM 1383 C CA . ALA A 1 172 ? -1.040 7.415 -4.046 1.00 88.31 172 ALA A CA 1
ATOM 1384 C C . ALA A 1 172 ? -2.505 7.047 -3.725 1.00 88.31 172 ALA A C 1
ATOM 1386 O O . ALA A 1 172 ? -2.975 5.970 -4.093 1.00 88.31 172 ALA A O 1
ATOM 1387 N N . GLU A 1 173 ? -3.243 7.950 -3.069 1.00 87.00 173 GLU A N 1
ATOM 1388 C CA . GLU A 1 173 ? -4.691 7.796 -2.831 1.00 87.00 173 GLU A CA 1
ATOM 1389 C C . GLU A 1 173 ? -5.452 7.485 -4.131 1.00 87.00 173 GLU A C 1
ATOM 1391 O O . GLU A 1 173 ? -6.316 6.609 -4.168 1.00 87.00 173 GLU A O 1
ATOM 1396 N N . LYS A 1 174 ? -5.056 8.149 -5.222 1.00 91.75 174 LYS A N 1
ATOM 1397 C CA . LYS A 1 174 ? -5.458 7.831 -6.593 1.00 91.75 174 LYS A CA 1
ATOM 1398 C C . LYS A 1 174 ? -4.237 7.292 -7.337 1.00 91.75 174 LYS A C 1
ATOM 1400 O O . LYS A 1 174 ? -3.363 8.078 -7.694 1.00 91.75 174 LYS A O 1
ATOM 1405 N N . PRO A 1 175 ? -4.129 5.968 -7.537 1.00 93.31 175 PRO A N 1
ATOM 1406 C CA . PRO A 1 175 ? -2.978 5.394 -8.214 1.00 93.31 175 PRO A CA 1
ATOM 1407 C C . PRO A 1 175 ? -2.885 5.866 -9.664 1.00 93.31 175 PRO A C 1
ATOM 1409 O O . PRO A 1 175 ? -3.880 5.835 -10.396 1.00 93.31 175 PRO A O 1
ATOM 1412 N N . PHE A 1 176 ? -1.677 6.217 -10.087 1.00 95.50 176 PHE A N 1
ATOM 1413 C CA . PHE A 1 176 ? -1.373 6.585 -11.465 1.00 95.50 176 PHE A CA 1
ATOM 1414 C C . PHE A 1 176 ? -0.050 5.964 -11.913 1.00 95.50 176 PHE A C 1
ATOM 1416 O O . PHE A 1 176 ? 0.750 5.487 -11.102 1.00 95.50 176 PHE A O 1
ATOM 1423 N N . ALA A 1 177 ? 0.159 5.905 -13.223 1.00 96.75 177 ALA A N 1
ATOM 1424 C CA . ALA A 1 177 ? 1.353 5.349 -13.832 1.00 96.75 177 ALA A CA 1
ATOM 1425 C C . ALA A 1 177 ? 2.001 6.367 -14.767 1.00 96.75 177 ALA A C 1
ATOM 1427 O O . ALA A 1 177 ? 1.335 6.980 -15.599 1.00 96.75 177 ALA A O 1
ATOM 1428 N N . ILE A 1 178 ? 3.320 6.485 -14.656 1.00 97.19 178 ILE A N 1
ATOM 1429 C CA . ILE A 1 178 ? 4.165 7.189 -15.615 1.00 97.19 178 ILE A CA 1
ATOM 1430 C C . ILE A 1 178 ? 4.675 6.141 -16.598 1.00 97.19 178 ILE A C 1
ATOM 1432 O O . ILE A 1 178 ? 5.422 5.235 -16.219 1.00 97.19 178 ILE A O 1
ATOM 1436 N N . LEU A 1 179 ? 4.240 6.238 -17.846 1.00 97.88 179 LEU A N 1
ATOM 1437 C CA . LEU A 1 179 ? 4.564 5.323 -18.932 1.00 97.88 179 LEU A CA 1
ATOM 1438 C C . LEU A 1 179 ? 5.653 5.941 -19.805 1.00 97.88 179 LEU A C 1
ATOM 1440 O O . LEU A 1 179 ? 5.580 7.119 -20.138 1.00 97.88 179 LEU A O 1
ATOM 1444 N N . THR A 1 180 ? 6.636 5.144 -20.206 1.00 98.31 180 THR A N 1
ATOM 1445 C CA . THR A 1 180 ? 7.627 5.515 -21.221 1.00 98.31 180 THR A CA 1
ATOM 1446 C C . THR A 1 180 ? 7.330 4.718 -22.483 1.00 98.31 180 THR A C 1
ATOM 1448 O O . THR A 1 180 ? 7.280 3.487 -22.443 1.00 98.31 180 THR A O 1
ATOM 1451 N N . LEU A 1 181 ? 7.104 5.408 -23.594 1.00 97.56 181 LEU A N 1
ATOM 1452 C CA . LEU A 1 181 ? 6.874 4.823 -24.911 1.00 97.56 181 LEU A CA 1
ATOM 1453 C C . LEU A 1 181 ? 8.202 4.407 -25.584 1.00 97.56 181 LEU A C 1
ATOM 1455 O O . LEU A 1 181 ? 9.284 4.702 -25.061 1.00 97.56 181 LEU A O 1
ATOM 1459 N N . PRO A 1 182 ? 8.164 3.665 -26.709 1.00 97.81 182 PRO A N 1
ATOM 1460 C CA . PRO A 1 182 ? 9.372 3.265 -27.439 1.00 97.81 182 PRO A CA 1
ATOM 1461 C C . PRO A 1 182 ? 10.194 4.435 -28.004 1.00 97.81 182 PRO A C 1
ATOM 1463 O O . PRO A 1 182 ? 11.406 4.314 -28.140 1.00 97.81 182 PRO A O 1
ATOM 1466 N N . ASP A 1 183 ? 9.553 5.566 -28.292 1.00 97.44 183 ASP A N 1
ATOM 1467 C CA . ASP A 1 183 ? 10.167 6.821 -28.751 1.00 97.44 183 ASP A CA 1
ATOM 1468 C C . ASP A 1 183 ? 10.679 7.705 -27.595 1.00 97.44 183 ASP A C 1
ATOM 1470 O O . ASP A 1 183 ? 11.036 8.863 -27.801 1.00 97.44 183 ASP A O 1
ATOM 1474 N N . ASN A 1 184 ? 10.733 7.159 -26.374 1.00 96.81 184 ASN A N 1
ATOM 1475 C CA . ASN A 1 184 ? 11.048 7.856 -25.124 1.00 96.81 184 ASN A CA 1
ATOM 1476 C C . ASN A 1 184 ? 10.040 8.941 -24.709 1.00 96.81 184 ASN A C 1
ATOM 1478 O O . ASN A 1 184 ? 10.302 9.667 -23.747 1.00 96.81 184 ASN A O 1
ATOM 1482 N N . MET A 1 185 ? 8.875 9.037 -25.356 1.00 97.06 185 MET A N 1
ATOM 1483 C CA . MET A 1 185 ? 7.808 9.921 -24.896 1.00 97.06 185 MET A CA 1
ATOM 1484 C C . MET A 1 185 ? 7.255 9.431 -23.550 1.00 97.06 185 MET A C 1
ATOM 1486 O O . MET A 1 185 ? 7.084 8.229 -23.322 1.00 97.06 185 MET A O 1
ATOM 1490 N N . ILE A 1 186 ? 6.980 10.368 -22.640 1.00 97.75 186 ILE A N 1
ATOM 1491 C CA . ILE A 1 186 ? 6.473 10.082 -21.294 1.00 97.75 186 ILE A CA 1
ATOM 1492 C C . ILE A 1 186 ? 5.005 10.503 -21.203 1.00 97.75 186 ILE A C 1
ATOM 1494 O O . ILE A 1 186 ? 4.660 11.629 -21.553 1.00 97.75 186 ILE A O 1
ATOM 1498 N N . ILE A 1 187 ? 4.143 9.603 -20.723 1.00 97.38 187 ILE A N 1
ATOM 1499 C CA . ILE A 1 187 ? 2.708 9.852 -20.527 1.00 97.38 187 ILE A CA 1
ATOM 1500 C C . ILE A 1 187 ? 2.312 9.479 -19.102 1.00 97.38 187 ILE A C 1
ATOM 1502 O O . ILE A 1 187 ? 2.677 8.411 -18.614 1.00 97.38 187 ILE A O 1
ATOM 1506 N N . GLU A 1 188 ? 1.501 10.318 -18.465 1.00 96.94 188 GLU A N 1
ATOM 1507 C CA . GLU A 1 188 ? 0.864 10.027 -17.181 1.00 96.94 188 GLU A CA 1
ATOM 1508 C C . GLU A 1 188 ? -0.567 9.500 -17.380 1.00 96.94 188 GLU A C 1
ATOM 1510 O O . GLU A 1 188 ? -1.331 10.025 -18.199 1.00 96.94 188 GLU A O 1
ATOM 1515 N N . ARG A 1 189 ? -0.929 8.423 -16.671 1.00 94.50 189 ARG A N 1
ATOM 1516 C CA . ARG A 1 189 ? -2.263 7.807 -16.730 1.00 94.50 189 ARG A CA 1
ATOM 1517 C C . ARG A 1 189 ? -2.765 7.388 -15.352 1.00 94.50 189 ARG A C 1
ATOM 1519 O O . ARG A 1 189 ? -2.184 6.510 -14.714 1.00 94.50 189 ARG A O 1
ATOM 1526 N N . ASP A 1 190 ? -3.909 7.938 -14.968 1.00 91.75 190 ASP A N 1
ATOM 1527 C CA . ASP A 1 190 ? -4.613 7.581 -13.737 1.00 91.75 190 ASP A CA 1
ATOM 1528 C C . ASP A 1 190 ? -5.421 6.290 -13.893 1.00 91.75 190 ASP A C 1
ATOM 1530 O O . ASP A 1 190 ? -5.985 6.003 -14.953 1.00 91.75 190 ASP A O 1
ATOM 1534 N N . ALA A 1 191 ? -5.576 5.539 -12.801 1.00 83.94 191 ALA A N 1
ATOM 1535 C CA . ALA A 1 191 ? -6.375 4.312 -12.786 1.00 83.94 191 ALA A CA 1
ATOM 1536 C C . ALA A 1 191 ? -7.883 4.538 -13.052 1.00 83.94 191 ALA A C 1
ATOM 1538 O O . ALA A 1 191 ? -8.595 3.593 -13.398 1.00 83.94 191 ALA A O 1
ATOM 1539 N N . VAL A 1 192 ? -8.383 5.770 -12.890 1.00 79.88 192 VAL A N 1
ATOM 1540 C CA . VAL A 1 192 ? -9.813 6.116 -13.033 1.00 79.88 192 VAL A CA 1
ATOM 1541 C C . VAL A 1 192 ? -10.250 6.161 -14.505 1.00 79.88 192 VAL A C 1
ATOM 1543 O O . VAL A 1 192 ? -11.415 5.929 -14.809 1.00 79.88 192 VAL A O 1
ATOM 1546 N N . CYS A 1 193 ? -9.322 6.358 -15.445 1.00 58.94 193 CYS A N 1
ATOM 1547 C CA . CYS A 1 193 ? -9.630 6.550 -16.866 1.00 58.94 193 CYS A CA 1
ATOM 1548 C C . CYS A 1 193 ? -9.814 5.234 -17.653 1.00 58.94 193 CYS A C 1
ATOM 1550 O O . CYS A 1 193 ? -9.477 5.151 -18.830 1.00 58.94 193 CYS A O 1
ATOM 1552 N N . SER A 1 194 ? -10.326 4.176 -17.015 1.00 50.22 194 SER A N 1
ATOM 1553 C CA . SER A 1 194 ? -10.504 2.859 -17.655 1.00 50.22 194 SER A CA 1
ATOM 1554 C C . SER A 1 194 ? -11.765 2.733 -18.521 1.00 50.22 194 SER A C 1
ATOM 1556 O O . SER A 1 194 ? -12.034 1.654 -19.040 1.00 50.22 194 SER A O 1
ATOM 1558 N N . GLN A 1 195 ? -12.485 3.830 -18.772 1.00 46.22 195 GLN A N 1
ATOM 1559 C CA . GLN A 1 195 ? -13.367 3.921 -19.938 1.00 46.22 195 GLN A CA 1
ATOM 1560 C C . GLN A 1 195 ? -12.531 4.329 -21.158 1.00 46.22 195 GLN A C 1
ATOM 1562 O O . GLN A 1 195 ? -12.600 5.455 -21.641 1.00 46.22 195 GLN A O 1
ATOM 1567 N N . LEU A 1 196 ? -11.674 3.414 -21.611 1.00 45.72 196 LEU A N 1
ATOM 1568 C CA . LEU A 1 196 ? -11.174 3.462 -22.981 1.00 45.72 196 LEU A CA 1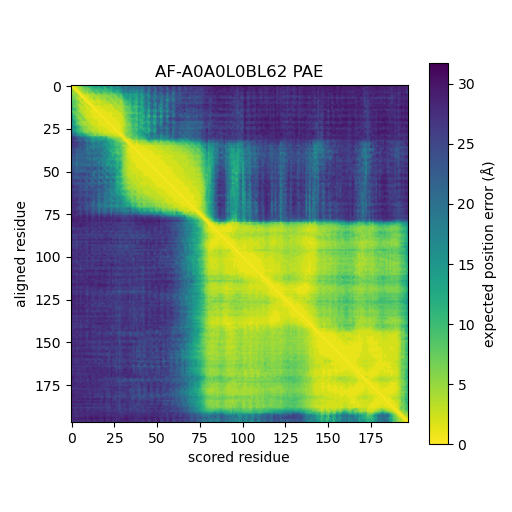
ATOM 1569 C C . LEU A 1 196 ? -12.323 2.987 -23.894 1.00 45.72 196 LEU A C 1
ATOM 1571 O O . LEU A 1 196 ? -12.919 1.957 -23.565 1.00 45.72 196 LEU A O 1
ATOM 1575 N N . PRO A 1 197 ? -12.672 3.737 -24.956 1.00 43.69 197 PRO A N 1
ATOM 1576 C CA . PRO A 1 197 ? -13.650 3.304 -25.953 1.00 43.69 197 PRO A CA 1
ATOM 1577 C C . PRO A 1 197 ? -13.206 2.040 -26.698 1.00 43.69 197 PRO A C 1
ATOM 1579 O O . PRO A 1 197 ? -11.978 1.800 -26.796 1.00 43.69 197 PRO A O 1
#

Foldseek 3Di:
DPDPPPVVVVVVVVVVVVVVVVVVVVVVVVCPVVVVVVVVVVVVVVVVVVVVVVVVVVVVVVVVVVVVVVVVVVLPPPPPFDWDAPDVNPDIDTDDPDPVVVVVVVVVQVVCCVPDFAFLLVPDPDPPDPPVRRRDGDDDDDDADPLLVVVVVVLVVCVVVLQFVDKDWDRDVFIKIWTQGPVRDTDIGTSVPPPDD

Solvent-accessible surface area (backbone atoms only — not comparable to full-atom values): 11682 Å² total; per-residue (Å²): 142,89,77,76,66,67,64,59,54,53,55,53,52,50,55,54,50,52,54,49,50,52,54,49,50,53,53,61,64,71,39,56,70,60,46,53,53,52,50,48,54,48,51,51,52,52,51,51,51,51,52,53,53,55,50,52,54,51,51,53,52,49,51,53,51,52,50,52,52,50,52,50,49,66,71,62,52,89,74,79,63,48,72,45,72,39,80,93,68,74,42,75,49,74,48,65,91,43,67,69,59,50,49,54,52,52,52,51,47,67,63,41,50,80,82,49,76,49,40,37,51,80,78,52,82,64,83,87,56,59,68,77,58,33,72,35,74,57,84,90,74,87,84,63,53,76,64,37,45,51,44,50,55,49,52,51,51,39,40,76,72,63,66,26,70,48,73,49,80,44,86,52,99,71,27,32,33,44,36,26,32,81,86,68,50,75,47,81,47,56,59,83,67,72,80,68,131

Nearest PDB structures (foldseek):
  5yhr-assembly1_A  TM=4.632E-01  e=2.636E+00  Casadabanvirus D3112